Protein AF-A0A9X8H730-F1 (afdb_monomer)

pLDDT: mean 82.84, std 13.11, range [24.88, 96.69]

InterPro domains:
  IPR025660 Cysteine peptidase, histidine active site [PS00639] (145-155)
  IPR038765 Papain-like cysteine peptidase superfamily [SSF54001] (17-176)

Nearest PDB structures (foldseek):
  2i1y-assembly1_A  TM=8.971E-01  e=6.335E-02  Homo sapiens
  2qep-assembly1_A  TM=7.702E-01  e=1.284E-01  Homo sapiens
  2qep-assembly2_B  TM=7.640E-01  e=2.312E-01  Homo sapiens
  4nnd-assembly1_A  TM=6.841E-01  e=2.926E-01  Homo sapiens
  4nnd-assembly2_B  TM=6.856E-01  e=3.103E-01  Homo sapiens

Structure (mmCIF, N/CA/C/O backbone):
data_AF-A0A9X8H730-F1
#
_entry.id   AF-A0A9X8H730-F1
#
loop_
_atom_site.group_PDB
_atom_site.id
_atom_site.type_symbol
_atom_site.label_atom_id
_atom_site.label_alt_id
_atom_site.label_comp_id
_atom_site.label_asym_id
_atom_site.label_entity_id
_atom_site.label_seq_id
_atom_site.pdbx_PDB_ins_code
_atom_site.Cartn_x
_atom_site.Cartn_y
_atom_site.Cartn_z
_atom_site.occupancy
_atom_site.B_iso_or_equiv
_atom_site.auth_seq_id
_atom_site.auth_comp_id
_atom_site.auth_asym_id
_atom_site.auth_atom_id
_atom_site.pdbx_PDB_model_num
ATOM 1 N N . GLU A 1 1 ? -23.659 1.451 3.289 1.00 59.69 1 GLU A N 1
ATOM 2 C CA . GLU A 1 1 ? -23.797 0.474 4.379 1.00 59.69 1 GLU A CA 1
ATOM 3 C C . GLU A 1 1 ? -22.510 -0.318 4.550 1.00 59.69 1 GLU A C 1
ATOM 5 O O . GLU A 1 1 ? -21.776 -0.477 3.574 1.00 59.69 1 GLU A O 1
ATOM 10 N N . GLY A 1 2 ? -22.229 -0.780 5.770 1.00 67.12 2 GLY A N 1
ATOM 11 C CA . GLY A 1 2 ? -21.144 -1.718 6.089 1.00 67.12 2 GLY A CA 1
ATOM 12 C C . GLY A 1 2 ? -20.156 -1.262 7.172 1.00 67.12 2 GLY A C 1
ATOM 13 O O . GLY A 1 2 ? -19.142 -1.920 7.377 1.00 67.12 2 GLY A O 1
ATOM 14 N N . GLY A 1 3 ? -20.403 -0.133 7.838 1.00 76.69 3 GLY A N 1
ATOM 15 C CA . GLY A 1 3 ? -19.509 0.449 8.851 1.00 76.69 3 GLY A CA 1
ATOM 16 C C . GLY A 1 3 ? -20.222 0.885 10.131 1.00 76.69 3 GLY A C 1
ATOM 17 O O . GLY A 1 3 ? -19.666 1.662 10.898 1.00 76.69 3 GLY A O 1
ATOM 18 N N . GLU A 1 4 ? -21.461 0.445 10.337 1.00 85.44 4 GLU A N 1
ATOM 19 C CA . GLU A 1 4 ? -22.356 0.852 11.420 1.00 85.44 4 GLU A CA 1
ATOM 20 C C . GLU A 1 4 ? -21.957 0.197 12.757 1.00 85.44 4 GLU A C 1
ATOM 22 O O . GLU A 1 4 ? -22.614 -0.694 13.286 1.00 85.44 4 GLU A O 1
ATOM 27 N N . ASP A 1 5 ? -20.846 0.642 13.338 1.00 82.38 5 ASP A N 1
ATOM 28 C CA . ASP A 1 5 ? -20.330 0.122 14.609 1.00 82.38 5 ASP A CA 1
ATOM 29 C C . ASP A 1 5 ? -21.249 0.380 15.820 1.00 82.38 5 ASP A C 1
ATOM 31 O O . ASP A 1 5 ? -21.215 -0.353 16.816 1.00 82.38 5 ASP A O 1
ATOM 35 N N . TYR A 1 6 ? -22.126 1.377 15.719 1.00 82.94 6 TYR A N 1
ATOM 36 C CA . TYR A 1 6 ? -23.153 1.671 16.713 1.00 82.94 6 TYR A CA 1
ATOM 37 C C . TYR A 1 6 ? -24.207 0.557 16.854 1.00 82.94 6 TYR A C 1
ATOM 39 O O . TYR A 1 6 ? -24.888 0.507 17.884 1.00 82.94 6 TYR A O 1
ATOM 47 N N . ASP A 1 7 ? -24.317 -0.371 15.896 1.00 83.31 7 ASP A N 1
ATOM 48 C CA . ASP A 1 7 ? -25.237 -1.514 15.972 1.00 83.31 7 ASP A CA 1
ATOM 49 C C . ASP A 1 7 ? -24.962 -2.400 17.192 1.00 83.31 7 ASP A C 1
ATOM 51 O O . ASP A 1 7 ? -25.889 -2.939 17.805 1.00 83.31 7 ASP A O 1
ATOM 55 N N . LEU A 1 8 ? -23.703 -2.462 17.645 1.00 81.19 8 LEU A N 1
ATOM 56 C CA . LEU A 1 8 ? -23.315 -3.179 18.863 1.00 81.19 8 LEU A CA 1
ATOM 57 C C . LEU A 1 8 ? -24.086 -2.697 20.101 1.00 81.19 8 LEU A C 1
ATOM 59 O O . LEU A 1 8 ? -24.381 -3.494 20.995 1.00 81.19 8 LEU A O 1
ATOM 63 N N . TYR A 1 9 ? -24.454 -1.413 20.164 1.00 85.31 9 TYR A N 1
ATOM 64 C CA . TYR A 1 9 ? -25.257 -0.889 21.267 1.00 85.31 9 TYR A CA 1
ATOM 65 C C . TYR A 1 9 ? -26.696 -1.410 21.235 1.00 85.31 9 TYR A C 1
ATOM 67 O O . TYR A 1 9 ? -27.272 -1.680 22.293 1.00 85.31 9 TYR A O 1
ATOM 75 N N . TYR A 1 10 ? -27.282 -1.570 20.050 1.00 87.19 10 TYR A N 1
ATOM 76 C CA . TYR A 1 10 ? -28.631 -2.115 19.895 1.00 87.19 10 TYR A CA 1
ATOM 77 C C . TYR A 1 10 ? -28.672 -3.627 20.140 1.00 87.19 10 TYR A C 1
ATOM 79 O O . TYR A 1 10 ? -29.682 -4.142 20.612 1.00 87.19 10 TYR A O 1
ATOM 87 N N . LEU A 1 11 ? -27.552 -4.321 19.923 1.00 86.06 11 LEU A N 1
ATOM 88 C CA . LEU A 1 11 ? -27.396 -5.752 20.196 1.00 86.06 11 LEU A CA 1
ATOM 89 C C . LEU A 1 11 ? -26.973 -6.072 21.642 1.00 86.06 11 LEU A C 1
ATOM 91 O O . LEU A 1 11 ? -26.853 -7.246 21.999 1.00 86.06 11 LEU A O 1
ATOM 95 N N . ARG A 1 12 ? -26.762 -5.061 22.497 1.00 86.31 12 ARG A N 1
ATOM 96 C CA . ARG A 1 12 ? -26.161 -5.216 23.838 1.00 86.31 12 ARG A CA 1
ATOM 97 C C . ARG A 1 12 ? -26.828 -6.270 24.726 1.00 86.31 12 ARG A C 1
ATOM 99 O O . ARG A 1 12 ? -26.129 -6.993 25.434 1.00 86.31 12 ARG A O 1
ATOM 106 N N . ASP A 1 13 ? -28.158 -6.368 24.680 1.00 84.38 13 ASP A N 1
ATOM 107 C CA . ASP A 1 13 ? -28.915 -7.262 25.560 1.00 84.38 13 ASP A CA 1
ATOM 108 C C . ASP A 1 13 ? -28.692 -8.731 25.167 1.00 84.38 13 ASP A C 1
ATOM 110 O O . ASP A 1 13 ? -28.582 -9.595 26.036 1.00 84.38 13 ASP A O 1
ATOM 114 N N . GLY A 1 14 ? -28.539 -9.004 23.865 1.00 83.31 14 GLY A N 1
ATOM 115 C CA . GLY A 1 14 ? -28.188 -10.328 23.349 1.00 83.31 14 GLY A CA 1
ATOM 116 C C . GLY A 1 14 ? -26.696 -10.646 23.476 1.00 83.31 14 GLY A C 1
ATOM 117 O O . GLY A 1 14 ? -26.328 -11.776 23.793 1.00 83.31 14 GLY A O 1
ATOM 118 N N . LEU A 1 15 ? -25.820 -9.655 23.282 1.00 82.88 15 LEU A N 1
ATOM 119 C CA . LEU A 1 15 ? -24.366 -9.850 23.309 1.00 82.88 15 LEU A CA 1
ATOM 120 C C . LEU A 1 15 ? -23.820 -10.192 24.700 1.00 82.88 15 LEU A C 1
ATOM 122 O O . LEU A 1 15 ? -22.837 -10.927 24.794 1.00 82.88 15 LEU A O 1
ATOM 126 N N . LYS A 1 16 ? -24.470 -9.716 25.769 1.00 82.69 16 LYS A N 1
ATOM 127 C CA . LYS A 1 16 ? -24.037 -9.888 27.168 1.00 82.69 16 LYS A CA 1
ATOM 128 C C . LYS A 1 16 ? -23.638 -11.322 27.540 1.00 82.69 16 LYS A C 1
ATOM 130 O O . LYS A 1 16 ? -22.705 -11.493 28.321 1.00 82.69 16 LYS A O 1
ATOM 135 N N . ASN A 1 17 ? -24.335 -12.320 26.994 1.00 82.62 17 ASN A N 1
ATOM 136 C CA . ASN A 1 17 ? -24.097 -13.739 27.281 1.00 82.62 17 ASN A CA 1
ATOM 137 C C . ASN A 1 17 ? -23.558 -14.524 26.072 1.00 82.62 17 ASN A C 1
ATOM 139 O O . ASN A 1 17 ? -23.367 -15.732 26.177 1.00 82.62 17 ASN A O 1
ATOM 143 N N . SER A 1 18 ? -23.320 -13.860 24.937 1.00 85.12 18 SER A N 1
ATOM 144 C CA . SER A 1 18 ? -23.107 -14.522 23.638 1.00 85.12 18 SER A CA 1
ATOM 145 C C . SER A 1 18 ? -21.701 -14.337 23.064 1.00 85.12 18 SER A C 1
ATOM 147 O O . SER A 1 18 ? -21.395 -14.879 22.007 1.00 85.12 18 SER A O 1
ATOM 149 N N . VAL A 1 19 ? -20.828 -13.576 23.734 1.00 86.94 19 VAL A N 1
ATOM 150 C CA . VAL A 1 19 ? -19.424 -13.430 23.318 1.00 86.94 19 VAL A CA 1
ATOM 151 C C . VAL A 1 19 ? -18.602 -14.571 23.895 1.00 86.94 19 VAL A C 1
ATOM 153 O O . VAL A 1 19 ? -18.577 -14.760 25.108 1.00 86.94 19 VAL A O 1
ATOM 156 N N . LEU A 1 20 ? -17.903 -15.304 23.031 1.00 86.62 20 LEU A N 1
ATOM 157 C CA . LEU A 1 20 ? -17.056 -16.433 23.405 1.00 86.62 20 LEU A CA 1
ATOM 158 C C . LEU A 1 20 ? -15.598 -16.190 22.994 1.00 86.62 20 LEU A C 1
ATOM 160 O O . LEU A 1 20 ? -15.349 -15.525 21.987 1.00 86.62 20 LEU A O 1
ATOM 164 N N . PRO A 1 21 ? -14.616 -16.740 23.732 1.00 85.25 21 PRO A N 1
ATOM 165 C CA . PRO A 1 21 ? -13.220 -16.710 23.311 1.00 85.25 21 PRO A CA 1
ATOM 166 C C . PRO A 1 21 ? -13.005 -17.450 21.984 1.00 85.25 21 PRO A C 1
ATOM 168 O O . PRO A 1 21 ? -13.606 -18.499 21.749 1.00 85.25 21 PRO A O 1
ATOM 171 N N . THR A 1 22 ? -12.044 -16.997 21.176 1.00 85.50 22 THR A N 1
ATOM 172 C CA . THR A 1 22 ? -11.671 -17.654 1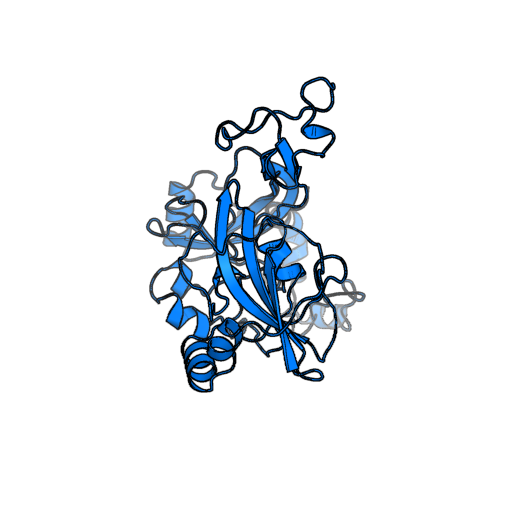9.907 1.00 85.50 22 THR A CA 1
ATOM 173 C C . THR A 1 22 ? -11.235 -19.114 20.088 1.00 85.50 22 THR A C 1
ATOM 175 O O . THR A 1 22 ? -11.374 -19.920 19.177 1.00 85.50 22 THR A O 1
ATOM 178 N N . ALA A 1 23 ? -10.730 -19.482 21.271 1.00 84.88 23 ALA A N 1
ATOM 179 C CA . ALA A 1 23 ? -10.377 -20.866 21.602 1.00 84.88 23 ALA A CA 1
ATOM 180 C C . ALA A 1 23 ? -11.594 -21.812 21.651 1.00 84.88 23 ALA A C 1
ATOM 182 O O . ALA A 1 23 ? -11.444 -23.012 21.445 1.00 84.88 23 ALA A O 1
ATOM 183 N N . VAL A 1 24 ? -12.781 -21.269 21.935 1.00 86.56 24 VAL A N 1
ATOM 184 C CA . VAL A 1 24 ? -14.062 -21.987 21.942 1.00 86.56 24 VAL A CA 1
ATOM 185 C C . VAL A 1 24 ? -14.718 -21.904 20.569 1.00 86.56 24 VAL A C 1
ATOM 187 O O . VAL A 1 24 ? -15.199 -22.906 20.053 1.00 86.56 24 VAL A O 1
ATOM 190 N N . CYS A 1 25 ? -14.716 -20.707 19.980 1.00 85.69 25 CYS A N 1
ATOM 191 C CA . CYS A 1 25 ? -15.348 -20.424 18.701 1.00 85.69 25 CYS A CA 1
ATOM 192 C C . CYS A 1 25 ? -14.328 -19.808 17.733 1.00 85.69 25 CYS A C 1
ATOM 194 O O . CYS A 1 25 ? -14.177 -18.582 17.691 1.00 85.69 25 CYS A O 1
ATOM 196 N N . PRO A 1 26 ? -13.559 -20.632 17.000 1.00 82.75 26 PRO A N 1
ATOM 197 C CA . PRO A 1 26 ? -12.532 -20.123 16.106 1.00 82.75 26 PRO A CA 1
ATOM 198 C C . PRO A 1 26 ? -13.128 -19.292 14.973 1.00 82.75 26 PRO A C 1
ATOM 200 O O . PRO A 1 26 ? -14.131 -19.661 14.371 1.00 82.75 26 PRO A O 1
ATOM 203 N N . TYR A 1 27 ? -12.468 -18.185 14.641 1.00 82.00 27 TYR A N 1
ATOM 204 C CA . TYR A 1 27 ? -12.848 -17.383 13.486 1.00 82.00 27 TYR A CA 1
ATOM 205 C C . TYR A 1 27 ? -12.397 -18.078 12.195 1.00 82.00 27 TYR A C 1
ATOM 207 O O . TYR A 1 27 ? -11.200 -18.130 11.886 1.00 82.00 27 TYR A O 1
ATOM 215 N N . PHE A 1 28 ? -13.352 -18.611 11.435 1.00 78.81 28 PHE A N 1
ATOM 216 C CA . PHE A 1 28 ? -13.095 -19.198 10.124 1.00 78.81 28 PHE A CA 1
ATOM 217 C C . PHE A 1 28 ? -13.149 -18.116 9.049 1.00 78.81 28 PHE A C 1
ATOM 219 O O . PHE A 1 28 ? -14.117 -17.375 8.944 1.00 78.81 28 PHE A O 1
ATOM 226 N N . LYS A 1 29 ? -12.089 -18.019 8.239 1.00 69.81 29 LYS A N 1
ATOM 227 C CA . LYS A 1 29 ? -11.995 -16.988 7.195 1.00 69.81 29 LYS A CA 1
ATOM 228 C C . LYS A 1 29 ? -12.897 -17.256 5.986 1.00 69.81 29 LYS A C 1
ATOM 230 O O . LYS A 1 29 ? -13.227 -16.294 5.305 1.00 69.81 29 LYS A O 1
ATOM 235 N N . GLN A 1 30 ? -13.201 -18.526 5.688 1.00 73.38 30 GLN A N 1
ATOM 236 C CA . GLN A 1 30 ? -14.077 -18.943 4.586 1.00 73.38 30 GLN A CA 1
ATOM 237 C C . GLN A 1 30 ? -14.783 -20.279 4.878 1.00 73.38 30 GLN A C 1
ATOM 239 O O . GLN A 1 30 ? -14.128 -21.241 5.290 1.00 73.38 30 GLN A O 1
ATOM 244 N N . GLY A 1 31 ? -16.083 -20.350 4.578 1.00 71.06 31 GLY A N 1
ATOM 245 C CA . GLY A 1 31 ? -16.870 -21.579 4.399 1.00 71.06 31 GLY A CA 1
ATOM 246 C C . GLY A 1 31 ? -17.375 -22.276 5.668 1.00 71.06 31 GLY A C 1
ATOM 247 O O . GLY A 1 31 ? -17.858 -23.397 5.558 1.00 71.06 31 GLY A O 1
ATOM 248 N N . ASN A 1 32 ? -17.226 -21.655 6.840 1.00 78.19 32 ASN A N 1
ATOM 249 C CA . ASN A 1 32 ? -17.673 -22.152 8.153 1.00 78.19 32 ASN A CA 1
ATOM 250 C C . ASN A 1 32 ? -17.920 -20.986 9.136 1.00 78.19 32 ASN A C 1
ATOM 252 O O . ASN A 1 32 ? -17.718 -21.118 10.341 1.00 78.19 32 ASN A O 1
ATOM 256 N N . GLU A 1 33 ? -18.270 -19.808 8.629 1.00 79.38 33 GLU A N 1
ATOM 257 C CA . GLU A 1 33 ? -18.390 -18.566 9.399 1.00 79.38 33 GLU A CA 1
ATOM 258 C C . GLU A 1 33 ? -19.526 -18.613 10.435 1.00 79.38 33 GLU A C 1
ATOM 260 O O . GLU A 1 33 ? -19.477 -17.903 11.437 1.00 79.38 33 GLU A O 1
ATOM 265 N N . ASP A 1 34 ? -20.528 -19.461 10.208 1.00 82.31 34 ASP A N 1
ATOM 266 C CA . ASP A 1 34 ? -21.677 -19.717 11.079 1.00 82.31 34 ASP A CA 1
ATOM 267 C C . ASP A 1 34 ? -21.513 -20.977 11.949 1.00 82.31 34 ASP A C 1
ATOM 269 O O . ASP A 1 34 ? -22.386 -21.302 12.758 1.00 82.31 34 ASP A O 1
ATOM 273 N N . VAL A 1 35 ? -20.391 -21.692 11.817 1.00 84.19 35 VAL A N 1
ATOM 274 C CA . VAL A 1 35 ? -20.168 -22.978 12.482 1.00 84.19 35 VAL A CA 1
ATOM 275 C C . VAL A 1 35 ? -19.300 -22.802 13.722 1.00 84.19 35 VAL A C 1
ATOM 277 O O . VAL A 1 35 ? -18.108 -22.512 13.651 1.00 84.19 35 VAL A O 1
ATOM 280 N N . CYS A 1 36 ? -19.893 -23.080 14.881 1.00 86.50 36 CYS A N 1
ATOM 281 C CA . CYS A 1 36 ? -19.217 -23.056 16.172 1.00 86.50 36 CYS A CA 1
ATOM 282 C C . CYS A 1 36 ? -19.491 -24.362 16.937 1.00 86.50 36 CYS A C 1
ATOM 284 O O . CYS A 1 36 ? -20.466 -24.457 17.690 1.00 86.50 36 CYS A O 1
ATOM 286 N N . PRO A 1 37 ? -18.695 -25.425 16.715 1.00 85.88 37 PRO A N 1
ATOM 287 C CA . PRO A 1 37 ? -18.951 -26.719 17.334 1.00 85.88 37 PRO A CA 1
ATOM 288 C C . PRO A 1 37 ? -18.870 -26.627 18.863 1.00 85.88 37 PRO A C 1
ATOM 290 O O . PRO A 1 37 ? -17.859 -26.201 19.411 1.00 85.88 37 PRO A O 1
ATOM 293 N N . GLY A 1 38 ? -19.931 -27.051 19.554 1.00 85.50 38 GLY A N 1
ATOM 294 C CA . GLY A 1 38 ? -20.009 -26.971 21.017 1.00 85.50 38 GLY A CA 1
ATOM 295 C C . GLY A 1 38 ? -20.460 -25.612 21.565 1.00 85.50 38 GLY A C 1
ATOM 296 O O . GLY A 1 38 ? -20.352 -25.408 22.772 1.00 85.50 38 GLY A O 1
ATOM 297 N N . LEU A 1 39 ? -20.989 -24.719 20.715 1.00 87.69 39 LEU A N 1
ATOM 298 C CA .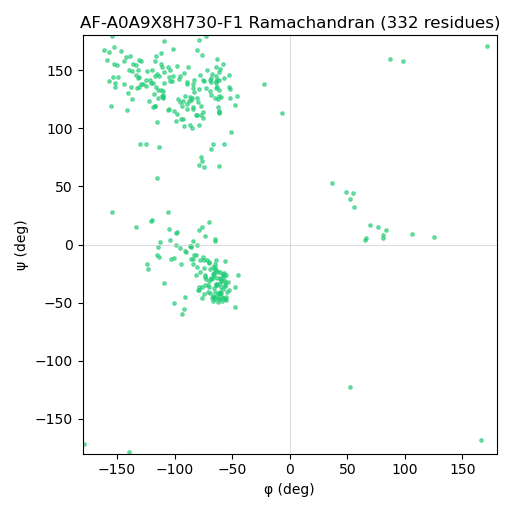 LEU A 1 39 ? -21.533 -23.412 21.104 1.00 87.69 39 LEU A CA 1
ATOM 299 C C . LEU A 1 39 ? -22.481 -23.500 22.307 1.00 87.69 39 LEU A C 1
ATOM 301 O O . LEU A 1 39 ? -22.240 -22.830 23.305 1.00 87.69 39 LEU A O 1
ATOM 305 N N . ASP A 1 40 ? -23.504 -24.356 22.244 1.00 88.75 40 ASP A N 1
ATOM 306 C CA . ASP A 1 40 ? -24.509 -24.471 23.311 1.00 88.75 40 ASP A CA 1
ATOM 307 C C . ASP A 1 40 ? -23.874 -24.838 24.659 1.00 88.75 40 ASP A C 1
ATOM 309 O O . ASP A 1 40 ? -24.087 -24.158 25.661 1.00 88.75 40 ASP A O 1
ATOM 313 N N . ALA A 1 41 ? -23.007 -25.857 24.668 1.00 89.44 41 ALA A N 1
ATOM 314 C CA . ALA A 1 41 ? -22.295 -26.284 25.871 1.00 89.44 41 ALA A CA 1
ATOM 315 C C . ALA A 1 41 ? -21.345 -25.197 26.403 1.00 89.44 41 ALA A C 1
ATOM 317 O O . ALA A 1 41 ? -21.158 -25.059 27.611 1.00 89.44 41 ALA A O 1
ATOM 318 N N . ALA A 1 42 ? -20.739 -24.408 25.515 1.00 88.81 42 ALA A N 1
ATOM 319 C CA . ALA A 1 42 ? -19.878 -23.307 25.916 1.00 88.81 42 ALA A CA 1
ATOM 320 C C . ALA A 1 42 ? -20.661 -22.116 26.481 1.00 88.81 42 ALA A C 1
ATOM 322 O O . ALA A 1 42 ? -20.184 -21.471 27.412 1.00 88.81 42 ALA A O 1
ATOM 323 N N . LEU A 1 43 ? -21.858 -21.836 25.958 1.00 89.19 43 LEU A N 1
ATOM 324 C CA . LEU A 1 43 ? -22.737 -20.783 26.468 1.00 89.19 43 LEU A CA 1
ATOM 325 C C . LEU A 1 43 ? -23.207 -21.078 27.900 1.00 89.19 43 LEU A C 1
ATOM 327 O O . LEU A 1 43 ? -23.283 -20.152 28.706 1.00 89.19 43 LEU A O 1
ATOM 331 N N . GLU A 1 44 ? -23.432 -22.349 28.255 1.00 88.00 44 GLU A N 1
ATOM 332 C CA . GLU A 1 44 ? -23.785 -22.761 29.628 1.00 88.00 44 GLU A CA 1
ATOM 333 C C . GLU A 1 44 ? -22.706 -22.406 30.666 1.00 88.00 44 GLU A C 1
ATOM 335 O O . GLU A 1 44 ? -23.010 -22.155 31.836 1.00 88.00 44 GLU A O 1
ATOM 340 N N . HIS A 1 45 ? -21.441 -22.359 30.244 1.00 85.88 45 HIS A N 1
ATOM 341 C CA . HIS A 1 45 ? -20.288 -22.099 31.105 1.00 85.88 45 HIS A CA 1
ATOM 342 C C . HIS A 1 45 ? -19.489 -20.862 30.688 1.00 85.88 45 HIS A C 1
ATOM 344 O O . HIS A 1 45 ? -18.325 -20.732 31.072 1.00 85.88 45 HIS A O 1
ATOM 350 N N . ASN A 1 46 ? -20.093 -19.953 29.916 1.00 84.25 46 ASN A N 1
ATOM 351 C CA . ASN A 1 46 ? -19.388 -18.815 29.342 1.00 84.25 46 ASN A CA 1
ATOM 352 C C . ASN A 1 46 ? -18.821 -17.900 30.447 1.00 84.25 46 ASN A C 1
ATOM 354 O O . ASN A 1 46 ? -19.596 -17.259 31.167 1.00 84.25 46 ASN A O 1
ATOM 358 N N . PRO A 1 47 ? -17.483 -17.795 30.588 1.00 74.94 47 PRO A N 1
ATOM 359 C CA . PRO A 1 47 ? -16.879 -16.957 31.617 1.00 74.94 47 PRO A CA 1
ATOM 360 C C . PRO A 1 47 ? -16.900 -15.467 31.245 1.00 74.94 47 PRO A C 1
ATOM 362 O O . PRO A 1 47 ? -16.626 -14.623 32.098 1.00 74.94 47 PRO A O 1
ATOM 365 N N . VAL A 1 48 ? -17.184 -15.127 29.983 1.00 83.12 48 VAL A N 1
ATOM 366 C CA . VAL A 1 48 ? -17.170 -13.751 29.485 1.00 83.12 48 VAL A CA 1
ATOM 367 C C . VAL A 1 48 ? -18.566 -13.160 29.609 1.00 83.12 48 VAL A C 1
ATOM 369 O O . VAL A 1 48 ? -19.474 -13.491 28.854 1.00 83.12 48 VAL A O 1
ATOM 372 N N . GLN A 1 49 ? -18.723 -12.244 30.560 1.00 80.00 49 GLN A N 1
ATOM 373 C CA . GLN A 1 49 ? -19.948 -11.477 30.749 1.00 80.00 49 GLN A CA 1
ATOM 374 C C . GLN A 1 49 ? -19.602 -10.000 30.866 1.00 80.00 49 GLN A C 1
ATOM 376 O O . GLN A 1 49 ? -18.674 -9.616 31.580 1.00 80.00 49 GLN A O 1
ATOM 381 N N . PHE A 1 50 ? -20.360 -9.156 30.177 1.00 84.56 50 PHE A N 1
ATOM 382 C CA . PHE A 1 50 ? -20.193 -7.710 30.242 1.00 84.56 50 PHE A CA 1
ATOM 383 C C . PHE A 1 50 ? -21.541 -7.005 30.154 1.00 84.56 50 PHE A C 1
ATOM 385 O O . PHE A 1 50 ? -22.527 -7.541 29.660 1.00 84.56 50 PHE A O 1
ATOM 392 N N . GLU A 1 51 ? -21.586 -5.775 30.648 1.00 84.38 51 GLU A N 1
ATOM 393 C CA . GLU A 1 51 ? -22.769 -4.927 30.590 1.00 84.38 51 GLU A CA 1
ATOM 394 C C . GLU A 1 51 ? -22.409 -3.630 29.868 1.00 84.38 51 GLU A C 1
ATOM 396 O O . GLU A 1 51 ? -21.496 -2.908 30.279 1.00 84.38 51 GLU A O 1
ATOM 401 N N . VAL A 1 52 ? -23.137 -3.321 28.794 1.00 85.19 52 VAL A N 1
ATOM 402 C CA . VAL A 1 52 ? -23.004 -2.041 28.092 1.00 85.19 52 VAL A CA 1
ATOM 403 C C . VAL A 1 52 ? -23.923 -1.027 28.765 1.00 85.19 52 VAL A C 1
ATOM 405 O O . VAL A 1 52 ? -25.134 -1.043 28.562 1.00 85.19 52 VAL A O 1
ATOM 408 N N . LYS A 1 53 ? -23.347 -0.140 29.579 1.00 85.12 53 LYS A N 1
ATOM 409 C CA . LYS A 1 53 ? -24.112 0.868 30.336 1.00 85.12 53 LYS A CA 1
ATOM 410 C C . LYS A 1 53 ? -24.532 2.065 29.488 1.00 85.12 53 LYS A C 1
ATOM 412 O O . LYS A 1 53 ? -25.631 2.585 29.648 1.00 85.12 53 LYS A O 1
ATOM 417 N N . SER A 1 54 ? -23.651 2.514 28.603 1.00 87.69 54 SER A N 1
ATOM 418 C CA . SER A 1 54 ? -23.881 3.667 27.737 1.00 87.69 54 SER A CA 1
ATOM 419 C C . SER A 1 54 ? -22.970 3.611 26.516 1.00 87.69 54 SER A C 1
ATOM 421 O O . SER A 1 54 ? -21.915 2.977 26.555 1.00 87.69 54 SER A O 1
ATOM 423 N N . ILE A 1 55 ? -23.365 4.327 25.467 1.00 88.12 55 ILE A N 1
ATOM 424 C CA . ILE A 1 55 ? -22.534 4.643 24.308 1.00 88.12 55 ILE A CA 1
ATOM 425 C C . ILE A 1 55 ? -22.436 6.165 24.188 1.00 88.12 55 ILE A C 1
ATOM 427 O O . ILE A 1 55 ? -23.421 6.871 24.412 1.00 88.12 55 ILE A O 1
ATOM 431 N N . SER A 1 56 ? -21.243 6.655 23.868 1.00 90.19 56 SER A N 1
ATOM 432 C CA . SER A 1 56 ? -20.984 8.064 23.578 1.00 90.19 56 SER A CA 1
ATOM 433 C C . SER A 1 56 ? -20.339 8.151 22.205 1.00 90.19 56 SER A C 1
ATOM 435 O O . SER A 1 56 ? -19.434 7.372 21.910 1.00 90.19 56 SER A O 1
ATOM 437 N N . THR A 1 57 ? -20.786 9.104 21.393 1.00 91.44 57 THR A N 1
ATOM 438 C CA . THR A 1 57 ? -20.282 9.313 20.033 1.00 91.44 57 THR A CA 1
ATOM 439 C C . THR A 1 57 ? -19.618 10.678 19.952 1.00 91.44 57 THR A C 1
ATOM 441 O O . THR A 1 57 ? -20.151 11.666 20.459 1.00 91.44 57 THR A O 1
ATOM 444 N N . PHE A 1 58 ? -18.453 10.723 19.315 1.00 92.75 58 PHE A N 1
ATOM 445 C CA . PHE A 1 58 ? -17.639 11.921 19.140 1.00 92.75 58 PHE A CA 1
ATOM 446 C C . PHE A 1 58 ? -17.381 12.112 17.645 1.00 92.75 58 PHE A C 1
ATOM 448 O O . PHE A 1 58 ? -17.191 11.124 16.941 1.00 92.75 58 PHE A O 1
ATOM 455 N N . TYR A 1 59 ? -17.392 13.358 17.171 1.00 91.06 59 TYR A N 1
ATOM 456 C CA . TYR A 1 59 ? -17.315 13.662 15.736 1.00 91.06 59 TYR A CA 1
ATOM 457 C C . TYR A 1 59 ? -16.150 14.581 15.364 1.00 91.06 59 TYR A C 1
ATOM 459 O O . TYR A 1 59 ? -15.764 14.614 14.203 1.00 91.06 59 TYR A O 1
ATOM 467 N N . ASP A 1 60 ? -15.603 15.337 16.317 1.00 94.44 60 ASP A N 1
ATOM 468 C CA . ASP A 1 60 ? -14.489 16.250 16.080 1.00 94.44 60 ASP A CA 1
ATOM 469 C C . ASP A 1 60 ? -13.159 15.667 16.568 1.00 94.44 60 ASP A C 1
ATOM 471 O O . ASP A 1 60 ? -13.074 15.062 17.644 1.00 94.44 60 ASP A O 1
ATOM 475 N N . ASP A 1 61 ? -12.101 15.905 15.793 1.00 93.38 61 ASP A N 1
ATOM 476 C CA . ASP A 1 61 ? -10.772 15.370 16.082 1.00 93.38 61 ASP A CA 1
ATOM 477 C C . ASP A 1 61 ? -10.248 15.730 17.482 1.00 93.38 61 ASP A C 1
ATOM 479 O O . ASP A 1 61 ? -9.740 14.832 18.162 1.00 93.38 61 ASP A O 1
ATOM 483 N N . PRO A 1 62 ? -10.355 16.989 17.971 1.00 95.81 62 PRO A N 1
ATOM 484 C CA . PRO A 1 62 ? -9.861 17.345 19.299 1.00 95.81 62 PRO A CA 1
ATOM 485 C C . PRO A 1 62 ? -10.522 16.527 20.408 1.00 95.81 62 PRO A C 1
ATOM 487 O O . PRO A 1 62 ? -9.830 16.005 21.286 1.00 95.81 62 PRO A O 1
ATOM 490 N N . THR A 1 63 ? -11.846 16.366 20.362 1.00 96.69 63 THR A N 1
ATOM 491 C CA . THR A 1 63 ? -12.569 15.583 21.364 1.00 96.69 63 THR A CA 1
ATOM 492 C C . THR A 1 63 ? -12.198 14.111 21.273 1.00 96.69 63 THR A C 1
ATOM 494 O O . THR A 1 63 ? -11.911 13.509 22.305 1.00 96.69 63 THR A O 1
ATOM 497 N N . ILE A 1 64 ? -12.123 13.533 20.070 1.00 96.50 64 ILE A N 1
ATOM 498 C CA . ILE A 1 64 ? -11.711 12.133 19.880 1.00 96.50 64 ILE A CA 1
ATOM 499 C C . ILE A 1 64 ? -10.328 11.888 20.504 1.00 96.50 64 ILE A C 1
ATOM 501 O O . ILE A 1 64 ? -10.165 10.941 21.276 1.00 96.50 64 ILE A O 1
ATOM 505 N N . LYS A 1 65 ? -9.348 12.768 20.256 1.00 96.12 65 LYS A N 1
ATOM 506 C CA . LYS A 1 65 ? -7.993 12.669 20.836 1.00 96.12 65 LYS A CA 1
ATOM 507 C C . LYS A 1 65 ? -8.007 12.749 22.362 1.00 96.12 65 LYS A C 1
ATOM 509 O O . LYS A 1 65 ? -7.402 11.912 23.034 1.00 96.12 65 LYS A O 1
ATOM 514 N N . VAL A 1 66 ? -8.741 13.713 22.925 1.00 96.19 66 VAL A N 1
ATOM 515 C CA . VAL A 1 66 ? -8.899 13.850 24.382 1.00 96.19 66 VAL A CA 1
ATOM 516 C C . VAL A 1 66 ? -9.546 12.601 24.980 1.00 96.19 66 VAL A C 1
ATOM 518 O O . VAL A 1 66 ? -9.115 12.130 26.032 1.00 96.19 66 VAL A O 1
ATOM 521 N N . GLN A 1 67 ? -10.558 12.031 24.328 1.00 95.75 67 GLN A N 1
ATOM 522 C CA . GLN A 1 67 ? -11.235 10.825 24.802 1.00 95.75 67 GLN A CA 1
ATOM 523 C C . GLN A 1 67 ? -10.340 9.585 24.710 1.00 95.75 67 GLN A C 1
ATOM 525 O O . GLN A 1 67 ? -10.270 8.836 25.682 1.00 95.75 67 GLN A O 1
ATOM 530 N N . LEU A 1 68 ? -9.580 9.408 23.624 1.00 94.62 68 LEU A N 1
ATOM 531 C CA . LEU A 1 68 ? -8.569 8.346 23.516 1.00 94.62 68 LEU A CA 1
ATOM 532 C C . LEU A 1 68 ? -7.570 8.412 24.680 1.00 94.62 68 LEU A C 1
ATOM 534 O O . LEU A 1 68 ? -7.322 7.411 25.357 1.00 94.62 68 LEU A O 1
ATOM 538 N N . PHE A 1 69 ? -7.044 9.609 24.959 1.00 93.81 69 PHE A N 1
ATOM 539 C CA . PHE A 1 69 ? -6.073 9.822 26.029 1.00 93.81 69 PHE A CA 1
ATOM 540 C C . PHE A 1 69 ? -6.668 9.604 27.428 1.00 93.81 69 PHE A C 1
ATOM 542 O O . PHE A 1 69 ? -6.090 8.903 28.260 1.00 93.81 69 PHE A O 1
ATOM 549 N N . THR A 1 70 ? -7.829 10.202 27.705 1.00 95.50 70 THR A N 1
ATOM 550 C CA . THR A 1 70 ? -8.448 10.166 29.039 1.00 95.50 70 THR A CA 1
ATOM 551 C C . THR A 1 70 ? -9.002 8.789 29.381 1.00 95.50 70 THR A C 1
ATOM 553 O O . THR A 1 70 ? -8.829 8.327 30.510 1.00 95.50 70 THR A O 1
ATOM 556 N N . GLN A 1 71 ? -9.632 8.110 28.419 1.00 92.31 71 GLN A N 1
ATOM 557 C CA . GLN A 1 71 ? -10.229 6.798 28.646 1.00 92.31 71 GLN A CA 1
ATOM 558 C C . GLN A 1 71 ? -9.194 5.673 28.655 1.00 92.31 71 GLN A C 1
ATOM 560 O O . GLN A 1 71 ? -9.461 4.630 29.254 1.00 92.31 71 GLN A O 1
ATOM 565 N N . LYS A 1 72 ? -8.028 5.870 28.016 1.00 92.4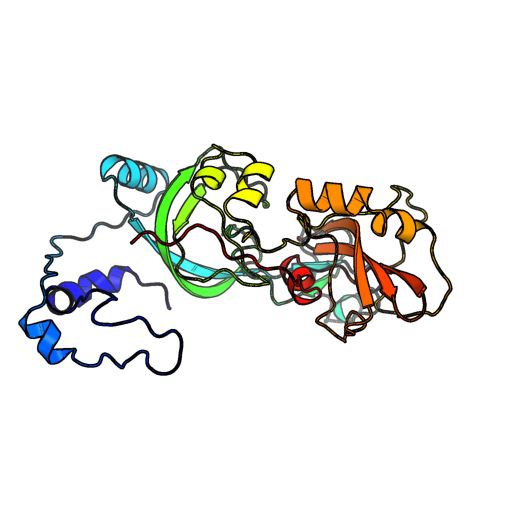4 72 LYS A N 1
ATOM 566 C CA . LYS A 1 72 ? -6.986 4.842 27.829 1.00 92.44 72 LYS A CA 1
ATOM 567 C C . LYS A 1 72 ? -7.547 3.561 27.207 1.00 92.44 72 LYS A C 1
ATOM 569 O O . LYS A 1 72 ? -7.213 2.448 27.614 1.00 92.44 72 LYS A O 1
ATOM 574 N N . LYS A 1 73 ? -8.461 3.732 26.256 1.00 90.94 73 LYS A N 1
ATOM 575 C CA . LYS A 1 73 ? -9.168 2.660 25.558 1.00 90.94 73 LYS A CA 1
ATOM 576 C C . LYS A 1 73 ? -9.225 2.987 24.081 1.00 90.94 73 LYS A C 1
ATOM 578 O O . LYS A 1 73 ? -9.298 4.157 23.713 1.00 90.94 73 LYS A O 1
ATOM 583 N N . ALA A 1 74 ? -9.230 1.941 23.264 1.00 93.81 74 ALA A N 1
ATOM 584 C CA . ALA A 1 74 ? -9.538 2.094 21.857 1.00 93.81 74 ALA A CA 1
ATOM 585 C C . ALA A 1 74 ? -10.979 2.601 21.692 1.00 93.81 74 ALA A C 1
ATOM 587 O O . ALA A 1 74 ? -11.873 2.181 22.434 1.00 93.81 74 ALA A O 1
ATOM 588 N N . LEU A 1 75 ? -11.192 3.484 20.722 1.00 94.25 75 LEU A N 1
ATOM 589 C CA . LEU A 1 75 ? -12.525 3.914 20.304 1.00 94.25 75 LEU A CA 1
ATOM 590 C C . LEU A 1 75 ? -12.899 3.184 19.017 1.00 94.25 75 LEU A C 1
ATOM 592 O O . LEU A 1 75 ? -12.038 2.906 18.186 1.00 94.25 75 LEU A O 1
ATOM 596 N N . SER A 1 76 ? -14.175 2.856 18.853 1.00 93.25 76 SER A N 1
ATOM 597 C CA . SER A 1 76 ? -14.673 2.339 17.580 1.00 93.25 76 SER A CA 1
ATOM 598 C C . SER A 1 76 ? -14.855 3.482 16.582 1.00 93.25 76 SER A C 1
ATOM 600 O O . SER A 1 76 ? -15.165 4.605 16.987 1.00 93.25 76 SER A O 1
ATOM 602 N N . ILE A 1 77 ? -14.613 3.201 15.303 1.00 92.19 77 ILE A N 1
ATOM 603 C CA . ILE A 1 77 ? -14.878 4.124 14.202 1.00 92.19 77 ILE A CA 1
ATOM 604 C C . ILE A 1 77 ? -15.527 3.384 13.032 1.00 92.19 77 ILE A C 1
ATOM 606 O O . ILE A 1 77 ? -14.965 2.426 12.499 1.00 92.19 77 ILE A O 1
ATOM 610 N N . GLY A 1 78 ? -16.681 3.882 12.599 1.00 90.75 78 GLY A N 1
ATOM 611 C CA . GLY A 1 78 ? -17.266 3.595 11.295 1.00 90.75 78 GLY A CA 1
ATOM 612 C C . GLY A 1 78 ? -16.809 4.619 10.259 1.00 90.75 78 GLY A C 1
ATOM 613 O O . GLY A 1 78 ? -16.937 5.822 10.479 1.00 90.75 78 GLY A O 1
ATOM 614 N N . THR A 1 79 ? -16.286 4.162 9.124 1.00 88.31 79 THR A N 1
ATOM 615 C CA . THR A 1 79 ? -15.844 5.036 8.027 1.00 88.31 79 THR A CA 1
ATOM 616 C C . THR A 1 79 ? -16.349 4.529 6.675 1.00 88.31 79 THR A C 1
ATOM 618 O O . THR A 1 79 ? -16.459 3.312 6.481 1.00 88.31 79 THR A O 1
ATOM 621 N N . PRO A 1 80 ? -16.677 5.411 5.712 1.00 87.25 80 PRO A N 1
ATOM 622 C CA . PRO A 1 80 ? -16.866 4.977 4.338 1.00 87.25 80 PRO A CA 1
ATOM 623 C C . PRO A 1 80 ? -15.559 4.403 3.774 1.00 87.25 80 PRO A C 1
ATOM 625 O O . PRO A 1 80 ? -14.488 4.992 3.898 1.00 87.25 80 PRO A O 1
ATOM 628 N N . VAL A 1 81 ? -15.663 3.272 3.087 1.00 87.44 81 VAL A N 1
ATOM 629 C CA . VAL A 1 81 ? -14.622 2.800 2.175 1.00 87.44 81 VAL A CA 1
ATOM 630 C C . VAL A 1 81 ? -14.822 3.511 0.851 1.00 87.44 81 VAL A C 1
ATOM 632 O O . VAL A 1 81 ? -15.931 3.554 0.308 1.00 87.44 81 VAL A O 1
ATOM 635 N N . VAL A 1 82 ? -13.739 4.066 0.327 1.00 88.25 82 VAL A N 1
ATOM 636 C CA . VAL A 1 82 ? -13.747 4.846 -0.905 1.00 88.25 82 VAL A CA 1
ATOM 637 C C . VAL A 1 82 ? -12.767 4.261 -1.906 1.00 88.25 82 VAL A C 1
ATOM 639 O O . VAL A 1 82 ? -11.738 3.692 -1.546 1.00 88.25 82 VAL A O 1
ATOM 642 N N . SER A 1 83 ? -13.089 4.421 -3.180 1.00 88.44 83 SER A N 1
ATOM 643 C CA . SER A 1 83 ? -12.131 4.270 -4.267 1.00 88.44 83 SER A CA 1
ATOM 644 C C . SER A 1 83 ? -11.737 5.647 -4.772 1.00 88.44 83 SER A C 1
ATOM 646 O O . SER A 1 83 ? -12.517 6.600 -4.698 1.00 88.44 83 SER A O 1
ATOM 648 N N . VAL A 1 84 ? -10.515 5.759 -5.275 1.00 88.75 84 VAL A N 1
ATOM 649 C CA . VAL A 1 84 ? -9.973 7.005 -5.813 1.00 88.75 84 VAL A CA 1
ATOM 650 C C . VAL A 1 84 ? -9.815 6.851 -7.318 1.00 88.75 84 VAL A C 1
ATOM 652 O O . VAL A 1 84 ? -9.244 5.874 -7.803 1.00 88.75 84 VAL A O 1
ATOM 655 N N . SER A 1 85 ? -10.371 7.801 -8.069 1.00 88.69 85 SER A N 1
ATOM 656 C CA . SER A 1 85 ? -10.172 7.852 -9.519 1.00 88.69 85 SER A CA 1
ATOM 657 C C . SER A 1 85 ? -8.880 8.593 -9.842 1.00 88.69 85 SER A C 1
ATOM 659 O O . SER A 1 85 ? -8.714 9.747 -9.430 1.00 88.69 85 SER A O 1
ATOM 661 N N . HIS A 1 86 ? -8.014 7.941 -10.614 1.00 89.12 86 HIS A N 1
ATOM 662 C CA . HIS A 1 86 ? -6.752 8.499 -11.091 1.00 89.12 86 HIS A CA 1
ATOM 663 C C . HIS A 1 86 ? -6.787 8.707 -12.603 1.00 89.12 86 HIS A C 1
ATOM 665 O O . HIS A 1 86 ? -7.670 8.186 -13.283 1.00 89.12 86 HIS A O 1
ATOM 671 N N . TYR A 1 87 ? -5.850 9.483 -13.135 1.00 89.19 87 TYR A N 1
ATOM 672 C CA . TYR A 1 87 ? -5.865 9.936 -14.517 1.00 89.19 87 TYR A CA 1
ATOM 673 C C . TYR A 1 87 ? -4.479 9.856 -15.141 1.00 89.19 87 TYR A C 1
ATOM 675 O O . TYR A 1 87 ? -3.486 10.300 -14.569 1.00 89.19 87 TYR A O 1
ATOM 683 N N . TYR A 1 88 ? -4.430 9.348 -16.368 1.00 89.06 88 TYR A N 1
ATOM 684 C CA . TYR A 1 88 ? -3.239 9.421 -17.196 1.00 89.06 88 TYR A CA 1
ATOM 685 C C . TYR A 1 88 ? -3.296 10.668 -18.079 1.00 89.06 88 TYR A C 1
ATOM 687 O O . TYR A 1 88 ? -4.249 10.808 -18.856 1.00 89.06 88 TYR A O 1
ATOM 695 N N . PRO A 1 89 ? -2.293 11.565 -18.013 1.00 87.69 89 PRO A N 1
ATOM 696 C CA . PRO A 1 89 ? -2.190 12.652 -18.971 1.00 87.69 89 PRO A CA 1
ATOM 697 C C . PRO A 1 89 ? -2.026 12.079 -20.381 1.00 87.69 89 PRO A C 1
ATOM 699 O O . PRO A 1 89 ? -1.336 11.080 -20.593 1.00 87.69 89 PRO A O 1
ATOM 702 N N . CYS A 1 90 ? -2.658 12.726 -21.356 1.00 86.62 90 CYS A N 1
ATOM 703 C CA . CYS A 1 90 ? -2.648 12.318 -22.759 1.00 86.62 90 CYS A CA 1
ATOM 704 C C . CYS A 1 90 ? -1.305 12.636 -23.429 1.00 86.62 90 CYS A C 1
ATOM 706 O O . CYS A 1 90 ? -1.213 13.498 -24.301 1.00 86.62 90 CYS A O 1
ATOM 708 N N . VAL A 1 91 ? -0.249 11.954 -22.998 1.00 82.69 91 VAL A N 1
ATOM 709 C CA . VAL A 1 91 ? 1.121 12.088 -23.497 1.00 82.69 91 VAL A CA 1
ATOM 710 C C . VAL A 1 91 ? 1.699 10.708 -23.806 1.00 82.69 91 VAL A C 1
ATOM 712 O O . VAL A 1 91 ? 1.229 9.691 -23.295 1.00 82.69 91 VAL A O 1
ATOM 715 N N . GLY A 1 92 ? 2.725 10.663 -24.659 1.00 81.69 92 GLY A N 1
ATOM 716 C CA . GLY A 1 92 ? 3.420 9.422 -25.007 1.00 81.69 92 GLY A CA 1
ATOM 717 C C . GLY A 1 92 ? 2.456 8.314 -25.471 1.00 81.69 92 GLY A C 1
ATOM 718 O O . GLY A 1 92 ? 1.716 8.541 -26.432 1.00 81.69 92 GLY A O 1
ATOM 719 N N . PRO A 1 93 ? 2.438 7.135 -24.814 1.00 78.44 93 PRO A N 1
ATOM 720 C CA . PRO A 1 93 ? 1.622 5.994 -25.237 1.00 78.44 93 PRO A CA 1
ATOM 721 C C . PRO A 1 93 ? 0.108 6.228 -25.122 1.00 78.44 93 PRO A C 1
ATOM 723 O O . PRO A 1 93 ? -0.652 5.528 -25.783 1.00 78.44 93 PRO A O 1
ATOM 726 N N . PHE A 1 94 ? -0.342 7.210 -24.333 1.00 85.31 94 PHE A N 1
ATOM 727 C CA . PHE A 1 94 ? -1.769 7.478 -24.127 1.00 85.31 94 PHE A CA 1
ATOM 728 C C . PHE A 1 94 ? -2.390 8.364 -25.214 1.00 85.31 94 PHE A C 1
ATOM 730 O O . PHE A 1 94 ? -3.607 8.446 -25.305 1.00 85.31 94 PHE A O 1
ATOM 737 N N . LEU A 1 95 ? -1.594 9.007 -26.079 1.00 85.00 95 LEU A N 1
ATOM 738 C CA . LEU A 1 95 ? -2.093 9.933 -27.112 1.00 85.00 95 LEU A CA 1
ATOM 739 C C . LEU A 1 95 ? -3.118 9.310 -28.074 1.00 85.00 95 LEU A C 1
ATOM 741 O O . LEU A 1 95 ? -3.973 10.017 -28.608 1.00 85.00 95 LEU A O 1
ATOM 745 N N . SER A 1 96 ? -3.015 8.006 -28.325 1.00 84.62 96 SER A N 1
ATOM 746 C CA . SER A 1 96 ? -3.919 7.269 -29.209 1.00 84.62 96 SER A CA 1
ATOM 747 C C . SER A 1 96 ? -5.229 6.855 -28.536 1.00 84.62 96 SER A C 1
ATOM 749 O O . SER A 1 96 ? -6.135 6.394 -29.234 1.00 84.62 96 SER A O 1
ATOM 751 N N . ASP A 1 97 ? -5.357 7.025 -27.216 1.00 88.19 97 ASP A N 1
ATOM 752 C CA . ASP A 1 97 ? -6.567 6.659 -26.488 1.00 88.19 97 ASP A CA 1
ATOM 753 C C . ASP A 1 97 ? -7.764 7.515 -26.955 1.00 88.19 97 ASP A C 1
ATOM 755 O O . ASP A 1 97 ? -7.610 8.721 -27.201 1.00 88.19 97 ASP A O 1
ATOM 759 N N . PRO A 1 98 ? -8.973 6.937 -27.092 1.00 86.50 98 PRO A N 1
ATOM 760 C CA . PRO A 1 98 ? -10.172 7.689 -27.454 1.00 86.50 98 PRO A CA 1
ATOM 761 C C . PRO A 1 98 ? -10.461 8.892 -26.547 1.00 86.50 98 PRO A C 1
ATOM 763 O O . PRO A 1 98 ? -10.967 9.901 -27.040 1.00 86.50 98 PRO A O 1
ATOM 766 N N . HIS A 1 99 ? -10.119 8.829 -25.257 1.00 86.69 99 HIS A N 1
ATOM 767 C CA . HIS A 1 99 ? -10.304 9.944 -24.323 1.00 86.69 99 HIS A CA 1
ATOM 768 C C . HIS A 1 99 ? -9.346 11.110 -24.593 1.00 86.69 99 HIS A C 1
ATOM 770 O O . HIS A 1 99 ? -9.581 12.223 -24.133 1.00 86.69 99 HIS A O 1
ATOM 776 N N . CYS A 1 100 ? -8.287 10.891 -25.373 1.00 85.06 100 CYS A N 1
ATOM 777 C CA . CYS A 1 100 ? -7.310 11.914 -25.732 1.00 85.06 100 CYS A CA 1
ATOM 778 C C . CYS A 1 100 ? -7.651 12.675 -27.022 1.00 85.06 100 CYS A C 1
ATOM 780 O O . CYS A 1 100 ? -6.986 13.659 -27.357 1.00 85.06 100 CYS A O 1
ATOM 782 N N . GLN A 1 101 ? -8.698 12.261 -27.739 1.00 81.44 101 GLN A N 1
ATOM 783 C CA . GLN A 1 101 ? -9.129 12.886 -28.989 1.00 81.44 101 GLN A CA 1
ATOM 784 C C . GLN A 1 101 ? -10.052 14.080 -28.694 1.00 81.44 101 GLN A C 1
ATOM 786 O O . GLN A 1 101 ? -11.233 13.911 -28.398 1.00 81.44 101 GLN A O 1
ATOM 791 N N . LYS A 1 102 ? -9.499 15.302 -28.745 1.00 68.81 102 LYS A N 1
ATOM 792 C CA . LYS A 1 102 ? -10.190 16.563 -28.382 1.00 68.81 102 LYS A CA 1
ATOM 793 C C . LYS A 1 102 ? -11.433 16.878 -29.221 1.00 68.81 102 LYS A C 1
ATOM 795 O O . LYS A 1 102 ? -12.264 17.671 -28.798 1.00 68.81 102 LYS A O 1
ATOM 800 N N . ASP A 1 103 ? -11.509 16.327 -30.424 1.00 72.25 103 ASP A N 1
ATOM 801 C CA . ASP A 1 103 ? -12.598 16.502 -31.386 1.00 72.25 103 ASP A CA 1
ATOM 802 C C . ASP A 1 103 ? -13.766 15.530 -31.159 1.00 72.25 103 ASP A C 1
ATOM 804 O O . ASP A 1 103 ? -14.772 15.601 -31.864 1.00 72.25 103 ASP A O 1
ATOM 808 N N . LYS A 1 104 ? -13.643 14.632 -30.176 1.00 68.50 104 LYS A N 1
ATOM 809 C CA . LYS A 1 104 ? -14.676 13.671 -29.800 1.00 68.50 104 LYS A CA 1
ATOM 810 C C . LYS A 1 104 ? -15.280 14.033 -28.448 1.00 68.50 104 LYS A C 1
ATOM 812 O O . LYS A 1 104 ? -14.578 14.455 -27.531 1.00 68.50 104 LYS A O 1
ATOM 817 N N . ASP A 1 105 ? -16.562 13.719 -28.284 1.00 77.06 105 ASP A N 1
ATOM 818 C CA . ASP A 1 105 ? -17.291 13.835 -27.009 1.00 77.06 105 ASP A CA 1
ATOM 819 C C . ASP A 1 105 ? -16.764 12.881 -25.908 1.00 77.06 105 ASP A C 1
ATOM 821 O O . ASP A 1 105 ? -17.328 12.798 -24.822 1.00 77.06 105 ASP A O 1
ATOM 825 N N . THR A 1 106 ? -15.679 12.145 -26.175 1.00 83.88 106 THR A N 1
ATOM 826 C CA . THR A 1 106 ? -15.004 11.231 -25.245 1.00 83.88 106 THR A CA 1
ATOM 827 C C . THR A 1 106 ? -13.889 11.895 -24.433 1.00 83.88 106 THR A C 1
ATOM 829 O O . THR A 1 106 ? -13.332 11.250 -23.546 1.00 83.88 106 THR A O 1
ATOM 832 N N . CYS A 1 107 ? -13.545 13.162 -24.699 1.00 86.88 107 CYS A N 1
ATOM 833 C CA . CYS A 1 107 ? -12.543 13.885 -23.911 1.00 86.88 107 CYS A CA 1
ATOM 834 C C . CYS A 1 107 ? -12.972 14.012 -22.441 1.00 86.88 107 CYS A C 1
ATOM 836 O O . CYS A 1 107 ? -13.917 14.729 -22.114 1.00 86.88 107 CYS A O 1
ATOM 838 N N . THR A 1 108 ? -12.233 13.357 -21.541 1.00 86.94 108 THR A N 1
ATOM 839 C CA . THR A 1 108 ? -12.389 13.546 -20.092 1.00 86.94 108 THR A CA 1
ATOM 840 C C . THR A 1 108 ? -11.398 14.600 -19.627 1.00 86.94 108 THR A C 1
ATOM 842 O O . THR A 1 108 ? -10.197 14.420 -19.806 1.00 86.94 108 THR A O 1
ATOM 845 N N . LEU A 1 109 ? -11.879 15.709 -19.062 1.00 87.00 109 LEU A N 1
ATOM 846 C CA . LEU A 1 109 ? -11.004 16.797 -18.621 1.00 87.00 109 LEU A CA 1
ATOM 847 C C . LEU A 1 109 ? -10.037 16.319 -17.536 1.00 87.00 109 LEU A C 1
ATOM 849 O O . LEU A 1 109 ? -10.450 15.682 -16.566 1.00 87.00 109 LEU A O 1
ATOM 853 N N . CYS A 1 110 ? -8.758 16.660 -17.692 1.00 87.56 110 CYS A N 1
ATOM 854 C CA . CYS A 1 110 ? -7.775 16.408 -16.651 1.00 87.56 110 CYS A CA 1
ATOM 855 C C . CYS A 1 110 ? -8.106 17.214 -15.388 1.00 87.56 110 CYS A C 1
ATOM 857 O O . CYS A 1 110 ? -8.549 18.366 -15.481 1.00 87.56 110 CYS A O 1
ATOM 859 N N . PRO A 1 111 ? -7.841 16.651 -14.202 1.00 85.69 111 PRO A N 1
ATOM 860 C CA . PRO A 1 111 ? -7.872 17.413 -12.966 1.00 85.69 111 PRO A CA 1
ATOM 861 C C . PRO A 1 111 ? -6.903 18.605 -12.973 1.00 85.69 111 PRO A C 1
ATOM 863 O O . PRO A 1 111 ? -5.892 18.599 -13.672 1.00 85.69 111 PRO A O 1
ATOM 866 N N . SER A 1 112 ? -7.184 19.633 -12.165 1.00 82.56 112 SER A N 1
ATOM 867 C CA . SER A 1 112 ? -6.389 20.874 -12.134 1.00 82.56 112 SER A CA 1
ATOM 868 C C . SER A 1 112 ? -4.935 20.678 -11.686 1.00 82.56 112 SER A C 1
ATOM 870 O O . SER A 1 112 ? -4.058 21.439 -12.085 1.00 82.56 112 SER A O 1
ATOM 872 N N . ASP A 1 113 ? -4.689 19.664 -10.859 1.00 77.56 113 ASP A N 1
ATOM 873 C CA . ASP A 1 113 ? -3.376 19.199 -10.400 1.00 77.56 113 ASP A CA 1
ATOM 874 C C . ASP A 1 113 ? -2.596 18.421 -11.478 1.00 77.56 113 ASP A C 1
ATOM 876 O O . ASP A 1 113 ? -1.384 18.266 -11.363 1.00 77.56 113 ASP A O 1
ATOM 880 N N . LEU A 1 114 ? -3.256 18.014 -12.568 1.00 79.38 114 LEU A N 1
ATOM 881 C CA . LEU A 1 114 ? -2.667 17.363 -13.742 1.00 79.38 114 LEU A CA 1
ATOM 882 C C . LEU A 1 114 ? -2.805 18.244 -14.994 1.00 79.38 114 LEU A C 1
ATOM 884 O O . LEU A 1 114 ? -3.341 17.844 -16.026 1.00 79.38 114 LEU A O 1
ATOM 888 N N . SER A 1 115 ? -2.279 19.465 -14.927 1.00 71.56 115 SER A N 1
ATOM 889 C CA . SER A 1 115 ? -2.412 20.479 -15.988 1.00 71.56 115 SER A CA 1
ATOM 890 C C . SER A 1 115 ? -1.561 20.235 -17.246 1.00 71.56 115 SER A C 1
ATOM 892 O O . SER A 1 115 ? -1.516 21.084 -18.138 1.00 71.56 115 SER A O 1
ATOM 894 N N . GLN A 1 116 ? -0.893 19.082 -17.345 1.00 77.81 116 GLN A N 1
ATOM 895 C CA . GLN A 1 116 ? -0.013 18.733 -18.465 1.00 77.81 116 GLN A CA 1
ATOM 896 C C . GLN A 1 116 ? -0.776 18.641 -19.798 1.00 77.81 116 GLN A C 1
ATOM 898 O O . GLN A 1 116 ? -0.243 19.011 -20.845 1.00 77.81 116 GLN A O 1
ATOM 903 N N . THR A 1 117 ? -2.030 18.173 -19.772 1.00 83.88 117 THR A N 1
ATOM 904 C CA . THR A 1 117 ? -2.901 18.045 -20.949 1.00 83.88 117 THR A CA 1
ATOM 905 C C . THR A 1 117 ? -4.332 18.482 -20.642 1.00 83.88 117 THR A C 1
ATOM 907 O O . THR A 1 117 ? -4.734 18.600 -19.493 1.00 83.88 117 THR A O 1
ATOM 910 N N . THR A 1 118 ? -5.123 18.760 -21.685 1.00 86.50 118 THR A N 1
ATOM 911 C CA . THR A 1 118 ? -6.542 19.135 -21.517 1.00 86.50 118 THR A CA 1
ATOM 912 C C . THR A 1 118 ? -7.417 17.925 -21.197 1.00 86.50 118 THR A C 1
ATOM 914 O O . THR A 1 118 ? -8.261 18.002 -20.310 1.00 86.50 118 THR A O 1
ATOM 917 N N . CYS A 1 119 ? -7.224 16.830 -21.936 1.00 89.25 119 CYS A N 1
ATOM 918 C CA . CYS A 1 119 ? -7.936 15.572 -21.735 1.00 89.25 119 CYS A CA 1
ATOM 919 C C . CYS A 1 119 ? -6.997 14.557 -21.075 1.00 89.25 119 CYS A C 1
ATOM 921 O O . CYS A 1 119 ? -5.779 14.648 -21.269 1.00 89.25 119 CYS A O 1
ATOM 923 N N . CYS A 1 120 ? -7.565 13.614 -20.330 1.00 90.31 120 CYS A N 1
ATOM 924 C CA . CYS A 1 120 ? -6.883 12.533 -19.631 1.00 90.31 120 CYS A CA 1
ATOM 925 C C . CYS A 1 120 ? -7.634 11.209 -19.831 1.00 90.31 120 CYS A C 1
ATOM 927 O O . CYS A 1 120 ? -8.847 11.201 -20.042 1.00 90.31 120 CYS A O 1
ATOM 929 N N . VAL A 1 121 ? -6.921 10.090 -19.706 1.00 89.75 121 VAL A N 1
ATOM 930 C CA . VAL A 1 121 ? -7.526 8.751 -19.666 1.00 89.75 121 VAL A CA 1
ATOM 931 C C . VAL A 1 121 ? -7.849 8.403 -18.210 1.00 89.75 121 VAL A C 1
ATOM 933 O O . VAL A 1 121 ? -6.926 8.399 -17.391 1.00 89.75 121 VAL A O 1
ATOM 936 N N . PRO A 1 122 ? -9.114 8.128 -17.843 1.00 88.19 122 PRO A N 1
ATOM 937 C CA . PRO A 1 122 ? -9.445 7.717 -16.485 1.00 88.19 122 PRO A CA 1
ATOM 938 C C . PRO A 1 122 ? -8.895 6.314 -16.194 1.00 88.19 122 PRO A C 1
ATOM 940 O O . PRO A 1 122 ? -9.088 5.373 -16.963 1.00 88.19 122 PRO A O 1
ATOM 943 N N . SER A 1 123 ? -8.237 6.173 -15.050 1.00 85.06 123 SER A N 1
ATOM 944 C CA . SER A 1 123 ? -7.798 4.908 -14.474 1.00 85.06 123 SER A CA 1
ATOM 945 C C . SER A 1 123 ? -8.702 4.547 -13.304 1.00 85.06 123 SER A C 1
ATOM 947 O O . SER A 1 123 ? -8.740 5.233 -12.278 1.00 85.06 123 SER A O 1
ATOM 949 N N . HIS A 1 124 ? -9.417 3.437 -13.447 1.00 72.44 124 HIS A N 1
ATOM 950 C CA . HIS A 1 124 ? -10.234 2.871 -12.380 1.00 72.44 124 HIS A CA 1
ATOM 951 C C . HIS A 1 124 ? -9.407 1.911 -11.516 1.00 72.44 124 HIS A C 1
ATOM 953 O O . HIS A 1 124 ? -8.456 1.301 -11.997 1.00 72.44 124 HIS A O 1
ATOM 959 N N . GLY A 1 125 ? -9.789 1.761 -10.245 1.00 66.50 125 GLY A N 1
ATOM 960 C CA . GLY A 1 125 ? -9.179 0.780 -9.340 1.00 66.50 125 GLY A CA 1
ATOM 961 C C . GLY A 1 125 ? -8.246 1.346 -8.271 1.00 66.50 125 GLY A C 1
ATOM 962 O O . GLY A 1 125 ? -7.627 0.557 -7.568 1.00 66.50 125 GLY A O 1
ATOM 963 N N . GLY A 1 126 ? -8.165 2.670 -8.093 1.00 75.38 126 GLY A N 1
ATOM 964 C CA . GLY A 1 126 ? -7.462 3.239 -6.943 1.00 75.38 126 GLY A CA 1
ATOM 965 C C . GLY A 1 126 ? -8.137 2.813 -5.641 1.00 75.38 126 GLY A C 1
ATOM 966 O O . GLY A 1 126 ? -9.317 3.107 -5.417 1.00 75.38 126 GLY A O 1
ATOM 967 N N . HIS A 1 127 ? -7.407 2.087 -4.798 1.00 79.44 127 HIS A N 1
ATOM 968 C CA . HIS A 1 127 ? -7.883 1.656 -3.489 1.00 79.44 127 HIS A CA 1
ATOM 969 C C . HIS A 1 127 ? -7.404 2.607 -2.394 1.00 79.44 127 HIS A C 1
ATOM 971 O O . HIS A 1 127 ? -6.275 3.096 -2.428 1.00 79.44 127 HIS A O 1
ATOM 977 N N . ASN A 1 128 ? -8.279 2.844 -1.420 1.00 85.50 128 ASN A N 1
ATOM 978 C CA . ASN A 1 128 ? -7.967 3.512 -0.166 1.00 85.50 128 ASN A CA 1
ATOM 979 C C . ASN A 1 128 ? -8.267 2.502 0.959 1.00 85.50 128 ASN A C 1
ATOM 981 O O . ASN A 1 128 ? -9.400 2.009 1.034 1.00 85.50 128 ASN A O 1
ATOM 985 N N . PRO A 1 129 ? -7.272 2.102 1.766 1.00 87.00 129 PRO A N 1
ATOM 986 C CA . PRO A 1 129 ? -5.972 2.736 1.991 1.00 87.00 129 PRO A CA 1
ATOM 987 C C . PRO A 1 129 ? -4.928 2.444 0.902 1.00 87.00 129 PRO A C 1
ATOM 989 O O . PRO A 1 129 ? -5.106 1.548 0.072 1.00 87.00 129 PRO A O 1
ATOM 992 N N . ASN A 1 130 ? -3.828 3.202 0.923 1.00 85.31 130 ASN A N 1
ATOM 993 C CA . ASN A 1 130 ? -2.652 2.931 0.092 1.00 85.31 130 ASN A CA 1
ATOM 994 C C . ASN A 1 130 ? -1.860 1.699 0.594 1.00 85.31 130 ASN A C 1
ATOM 996 O O . ASN A 1 130 ? -2.235 1.040 1.568 1.00 85.31 130 ASN A O 1
ATOM 1000 N N . MET A 1 131 ? -0.770 1.357 -0.100 1.00 84.00 131 MET A N 1
ATOM 1001 C CA . MET A 1 131 ? 0.088 0.211 0.244 1.00 84.00 131 MET A CA 1
ATOM 1002 C C . MET A 1 131 ? 0.750 0.326 1.620 1.00 84.00 131 MET A C 1
ATOM 1004 O O . MET A 1 131 ? 1.036 -0.700 2.232 1.00 84.00 131 MET A O 1
ATOM 1008 N N . GLU A 1 132 ? 0.914 1.543 2.131 1.00 84.38 132 GLU A N 1
ATOM 1009 C CA . GLU A 1 132 ? 1.478 1.840 3.451 1.00 84.38 132 GLU A CA 1
ATOM 1010 C C . GLU A 1 132 ? 0.426 1.747 4.571 1.00 84.38 132 GLU A C 1
ATOM 1012 O O . GLU A 1 132 ? 0.708 1.998 5.740 1.00 84.38 132 GLU A O 1
ATOM 1017 N N . GLY A 1 133 ? -0.812 1.366 4.239 1.00 87.69 133 GLY A N 1
ATOM 1018 C CA . GLY A 1 133 ? -1.902 1.251 5.205 1.00 87.69 133 GLY A CA 1
ATOM 1019 C C . GLY A 1 133 ? -2.499 2.600 5.617 1.00 87.69 133 GLY A C 1
ATOM 1020 O O . GLY A 1 133 ? -3.235 2.668 6.602 1.00 87.69 133 GLY A O 1
ATOM 1021 N N . GLU A 1 134 ? -2.219 3.667 4.868 1.00 89.38 134 GLU A N 1
ATOM 1022 C CA . GLU A 1 134 ? -2.732 5.007 5.136 1.00 89.38 134 GLU A CA 1
ATOM 1023 C C . GLU A 1 134 ? -4.100 5.193 4.468 1.00 89.38 134 GLU A C 1
ATOM 1025 O O . GLU A 1 134 ? -4.248 5.062 3.248 1.00 89.38 134 GLU A O 1
ATOM 1030 N N . PHE A 1 135 ? -5.108 5.540 5.269 1.00 90.50 135 PHE A N 1
ATOM 1031 C CA . PHE A 1 135 ? -6.353 6.111 4.763 1.00 90.50 135 PHE A CA 1
ATOM 1032 C C . PHE A 1 135 ? -6.138 7.611 4.594 1.00 90.50 135 PHE A C 1
ATOM 1034 O O . PHE A 1 135 ? -5.890 8.318 5.568 1.00 90.50 135 PHE A O 1
ATOM 1041 N N . PHE A 1 136 ? -6.215 8.085 3.360 1.00 87.81 136 PHE A N 1
ATOM 1042 C CA . PHE A 1 136 ? -5.961 9.482 3.010 1.00 87.81 136 PHE A CA 1
ATOM 1043 C C . PHE A 1 136 ? -7.208 10.149 2.449 1.00 87.81 136 PHE A C 1
ATOM 1045 O O . PHE A 1 136 ? -8.100 9.426 2.020 1.00 87.81 136 PHE A O 1
ATOM 1052 N N . ALA A 1 137 ? -7.283 11.482 2.414 1.00 84.75 137 ALA A N 1
ATOM 1053 C CA . ALA A 1 137 ? -8.373 12.205 1.758 1.00 84.75 137 ALA A CA 1
ATOM 1054 C C . ALA A 1 137 ? -7.996 12.605 0.324 1.00 84.75 137 ALA A C 1
ATOM 1056 O O . ALA A 1 137 ? -6.851 12.928 0.022 1.00 84.75 137 ALA A O 1
ATOM 1057 N N . HIS A 1 138 ? -8.967 12.589 -0.591 1.00 83.44 138 HIS A N 1
ATOM 1058 C CA . HIS A 1 138 ? -8.709 12.912 -1.988 1.00 83.44 138 HIS A CA 1
ATOM 1059 C C . HIS A 1 138 ? -9.954 13.501 -2.668 1.00 83.44 138 HIS A C 1
ATOM 1061 O O . HIS A 1 138 ? -11.071 13.024 -2.478 1.00 83.44 138 HIS A O 1
ATOM 1067 N N . SER A 1 139 ? -9.787 14.534 -3.502 1.00 82.56 139 SER A N 1
ATOM 1068 C CA . SER A 1 139 ? -10.910 15.256 -4.140 1.00 82.56 139 SER A CA 1
ATOM 1069 C C . SER A 1 139 ? -11.725 14.400 -5.118 1.00 82.56 139 SER A C 1
ATOM 1071 O O . SER A 1 139 ? -12.867 14.720 -5.438 1.00 82.56 139 SER A O 1
ATOM 1073 N N . ARG A 1 140 ? -11.131 13.298 -5.585 1.00 86.19 140 ARG A N 1
ATOM 1074 C CA . ARG A 1 140 ? -11.673 12.363 -6.588 1.00 86.19 140 ARG A CA 1
ATOM 1075 C C . ARG A 1 140 ? -12.149 11.035 -5.986 1.00 86.19 140 ARG A C 1
ATOM 1077 O O . ARG A 1 140 ? -12.087 9.994 -6.641 1.00 86.19 140 ARG A O 1
ATOM 1084 N N . MET A 1 141 ? -12.557 11.059 -4.719 1.00 88.12 141 MET A N 1
ATOM 1085 C CA . MET A 1 141 ? -13.097 9.895 -4.020 1.00 88.12 141 MET A CA 1
ATOM 1086 C C . MET A 1 141 ? -14.512 9.558 -4.469 1.00 88.12 141 MET A C 1
ATOM 1088 O O . MET A 1 141 ? -15.353 10.437 -4.638 1.00 88.12 141 MET A O 1
ATOM 1092 N N . SER A 1 142 ? -14.788 8.263 -4.585 1.00 88.25 142 SER A N 1
ATOM 1093 C CA . SER A 1 142 ? -16.126 7.738 -4.816 1.00 88.25 142 SER A CA 1
ATOM 1094 C C . SER A 1 142 ? -16.474 6.673 -3.781 1.00 88.25 142 SER A C 1
ATOM 1096 O O . SER A 1 142 ? -15.645 5.841 -3.403 1.00 88.25 142 SER A O 1
ATOM 1098 N N . TYR A 1 143 ? -17.710 6.727 -3.289 1.00 88.25 143 TYR A N 1
ATOM 1099 C CA . TYR A 1 143 ? -18.200 5.807 -2.271 1.00 88.25 143 TYR A CA 1
ATOM 1100 C C . TYR A 1 143 ? -18.177 4.364 -2.784 1.00 88.25 143 TYR A C 1
ATOM 1102 O O . TYR A 1 143 ? -18.702 4.080 -3.857 1.00 88.25 143 TYR A O 1
ATOM 1110 N N . SER A 1 144 ? -17.566 3.460 -2.018 1.00 85.12 144 SER A N 1
ATOM 1111 C CA . SER A 1 144 ? -17.439 2.038 -2.370 1.00 85.12 144 SER A CA 1
ATOM 1112 C C . SER A 1 144 ? -18.000 1.093 -1.300 1.00 85.12 144 SER A C 1
ATOM 1114 O O . SER A 1 144 ? -18.265 -0.066 -1.603 1.00 85.12 144 SER A O 1
ATOM 1116 N N . GLY A 1 145 ? -18.222 1.563 -0.069 1.00 88.25 145 GLY A N 1
ATOM 1117 C CA . GLY A 1 145 ? -18.799 0.760 1.012 1.00 88.25 145 GLY A CA 1
ATOM 1118 C C . GLY A 1 145 ? -18.637 1.413 2.382 1.00 88.25 145 GLY A C 1
ATOM 1119 O O . GLY A 1 145 ? -18.294 2.588 2.482 1.00 88.25 145 GLY A O 1
ATOM 1120 N N . GLY A 1 146 ? -18.903 0.668 3.451 1.00 89.62 146 GLY A N 1
ATOM 1121 C CA . GLY A 1 146 ? -18.563 1.042 4.826 1.00 89.62 146 GLY A CA 1
ATOM 1122 C C . GLY A 1 146 ? -17.565 0.057 5.428 1.00 89.62 146 GLY A C 1
ATOM 1123 O O . GLY A 1 146 ? -17.445 -1.069 4.947 1.00 89.62 146 GLY A O 1
ATOM 1124 N N . HIS A 1 147 ? -16.839 0.490 6.455 1.00 91.81 147 HIS A N 1
ATOM 1125 C CA . HIS A 1 147 ? -15.954 -0.367 7.236 1.00 91.81 147 HIS A CA 1
ATOM 1126 C C . HIS A 1 147 ? -15.866 0.109 8.683 1.00 91.81 147 HIS A C 1
ATOM 1128 O O . HIS A 1 147 ? -15.871 1.312 8.945 1.00 91.81 147 HIS A O 1
ATOM 1134 N N . ALA A 1 148 ? -15.770 -0.839 9.613 1.00 92.06 148 ALA A N 1
ATOM 1135 C CA . ALA A 1 148 ? -15.620 -0.575 11.038 1.00 92.06 148 ALA A CA 1
ATOM 1136 C C . ALA A 1 148 ? -14.215 -0.970 11.510 1.00 92.06 148 ALA A C 1
ATOM 1138 O O . ALA A 1 148 ? -13.717 -2.060 11.216 1.00 92.06 148 ALA A O 1
ATOM 1139 N N . MET A 1 149 ? -13.573 -0.074 12.253 1.00 93.25 149 MET A N 1
ATOM 1140 C CA . MET A 1 149 ? -12.210 -0.230 12.760 1.00 93.25 149 MET A CA 1
ATOM 1141 C C . MET A 1 149 ? -12.097 0.291 14.194 1.00 93.25 149 MET A C 1
ATOM 1143 O O . MET A 1 149 ? -13.062 0.771 14.790 1.00 93.25 149 MET A O 1
ATOM 1147 N N . HIS A 1 150 ? -10.888 0.222 14.751 1.00 94.25 150 HIS A N 1
ATOM 1148 C CA . HIS A 1 150 ? -10.587 0.804 16.052 1.00 94.25 150 HIS A CA 1
ATOM 1149 C C . HIS A 1 150 ? -9.524 1.894 15.957 1.00 94.25 150 HIS A C 1
ATOM 1151 O O . HIS A 1 150 ? -8.438 1.664 15.434 1.00 94.25 150 HIS A O 1
ATOM 1157 N N . LEU A 1 151 ? -9.808 3.051 16.543 1.00 95.31 151 LEU A N 1
ATOM 1158 C CA . LEU A 1 151 ? -8.829 4.086 16.845 1.00 95.31 151 LEU A CA 1
ATOM 1159 C C . LEU A 1 151 ? -8.044 3.656 18.084 1.00 95.31 151 LEU A C 1
ATOM 1161 O O . LEU A 1 151 ? -8.625 3.469 19.154 1.00 95.31 151 LEU A O 1
ATOM 1165 N N . VAL A 1 152 ? -6.731 3.493 17.946 1.00 95.25 152 VAL A N 1
ATOM 1166 C CA . VAL A 1 152 ? -5.842 3.034 19.030 1.00 95.25 152 VAL A CA 1
ATOM 1167 C C . VAL A 1 152 ? -4.828 4.090 19.465 1.00 95.25 152 VAL A C 1
ATOM 1169 O O . VAL A 1 152 ? -4.161 3.918 20.481 1.00 95.25 152 VAL A O 1
ATOM 1172 N N . GLY A 1 153 ? -4.729 5.195 18.729 1.00 94.69 153 GLY A N 1
ATOM 1173 C CA . GLY A 1 153 ? -3.831 6.301 19.032 1.00 94.69 153 GLY A CA 1
ATOM 1174 C C . GLY A 1 153 ? -3.971 7.435 18.025 1.00 94.69 153 GLY A C 1
ATOM 1175 O O . GLY A 1 153 ? -4.870 7.429 17.184 1.00 94.69 153 GLY A O 1
ATOM 1176 N N . TYR A 1 154 ? -3.076 8.410 18.114 1.00 95.50 154 TYR A N 1
ATOM 1177 C CA . TYR A 1 154 ? -2.936 9.501 17.156 1.00 95.50 154 TYR A CA 1
ATOM 1178 C C . TYR A 1 154 ? -1.490 10.004 17.164 1.00 95.50 154 TYR A C 1
ATOM 1180 O O . TYR A 1 154 ? -0.788 9.852 18.165 1.00 95.50 154 TYR A O 1
ATOM 1188 N N . ASN A 1 155 ? -1.059 10.609 16.063 1.00 95.62 155 ASN A N 1
ATOM 1189 C CA . ASN A 1 155 ? 0.217 11.307 15.968 1.00 95.62 155 ASN A CA 1
ATOM 1190 C C . ASN A 1 155 ? 0.017 12.570 15.128 1.00 95.62 155 ASN A C 1
ATOM 1192 O O . ASN A 1 155 ? -0.301 12.470 13.950 1.00 95.62 155 ASN A O 1
ATOM 1196 N N . ASP A 1 156 ? 0.206 13.744 15.733 1.00 95.69 156 ASP A N 1
ATOM 1197 C CA . ASP A 1 156 ? 0.027 15.047 15.075 1.00 95.69 156 ASP A CA 1
ATOM 1198 C C . ASP A 1 156 ? 1.250 15.501 14.260 1.00 95.69 156 ASP A C 1
ATOM 1200 O O . ASP A 1 156 ? 1.171 16.487 13.533 1.00 95.69 156 ASP A O 1
ATOM 1204 N N . ALA A 1 157 ? 2.377 14.794 14.378 1.00 95.19 157 ALA A N 1
ATOM 1205 C CA . ALA A 1 157 ? 3.616 15.074 13.655 1.00 95.19 157 ALA A CA 1
ATOM 1206 C C . ALA A 1 157 ? 3.861 14.118 12.476 1.00 95.19 157 ALA A C 1
ATOM 1208 O O . ALA A 1 157 ? 4.732 14.382 11.644 1.00 95.19 157 ALA A O 1
ATOM 1209 N N . PHE A 1 158 ? 3.101 13.022 12.390 1.00 93.56 158 PHE A N 1
ATOM 1210 C CA . PHE A 1 158 ? 3.209 12.081 11.282 1.00 93.56 158 PHE A CA 1
ATOM 1211 C C . PHE A 1 158 ? 2.812 12.763 9.974 1.00 93.56 158 PHE A C 1
ATOM 1213 O O . PHE A 1 158 ? 1.803 13.463 9.924 1.00 93.56 158 PHE A O 1
ATOM 1220 N N . ARG A 1 159 ? 3.596 12.554 8.916 1.00 92.81 159 ARG A N 1
ATOM 1221 C CA . ARG A 1 159 ? 3.278 13.034 7.572 1.00 92.81 159 ARG A CA 1
ATOM 1222 C C . ARG A 1 159 ? 3.098 11.833 6.661 1.00 92.81 159 ARG A C 1
ATOM 1224 O O . ARG A 1 159 ? 4.041 11.065 6.504 1.00 92.81 159 ARG A O 1
ATOM 1231 N N . ASN A 1 160 ? 1.911 11.694 6.083 1.00 88.81 160 ASN A N 1
ATOM 1232 C CA . ASN A 1 160 ? 1.589 10.571 5.207 1.00 88.81 160 ASN A CA 1
ATOM 1233 C C . ASN A 1 160 ? 2.170 10.761 3.793 1.00 88.81 160 ASN A C 1
ATOM 1235 O O . ASN A 1 160 ? 2.727 11.818 3.466 1.00 88.81 160 ASN A O 1
ATOM 1239 N N . HIS A 1 161 ? 2.004 9.757 2.929 1.00 82.19 161 HIS A N 1
ATOM 1240 C CA . HIS A 1 161 ? 2.443 9.826 1.532 1.00 82.19 161 HIS A CA 1
ATOM 1241 C C . HIS A 1 161 ? 1.696 10.895 0.727 1.00 82.19 161 HIS A C 1
ATOM 1243 O O . HIS A 1 161 ? 2.226 11.412 -0.265 1.00 82.19 161 HIS A O 1
ATOM 1249 N N . GLU A 1 162 ? 0.502 11.295 1.172 1.00 79.56 162 GLU A N 1
ATOM 1250 C CA . GLU A 1 162 ? -0.231 12.420 0.594 1.00 79.56 162 GLU A CA 1
ATOM 1251 C C . GLU A 1 162 ? 0.319 13.799 0.985 1.00 79.56 162 GLU A C 1
ATOM 1253 O O . GLU A 1 162 ? -0.013 14.810 0.367 1.00 79.56 162 GLU A O 1
ATOM 1258 N N . GLY A 1 163 ? 1.233 13.846 1.954 1.00 87.38 163 GLY A N 1
ATOM 1259 C CA . GLY A 1 163 ? 1.787 15.073 2.502 1.00 87.38 163 GLY A CA 1
ATOM 1260 C C . GLY A 1 163 ? 0.897 15.744 3.548 1.00 87.38 163 GLY A C 1
ATOM 1261 O O . GLY A 1 163 ? 1.255 16.832 4.007 1.00 87.38 163 GLY A O 1
ATOM 1262 N N . GLU A 1 164 ? -0.204 15.099 3.932 1.00 90.19 164 GLU A N 1
ATOM 1263 C CA . GLU A 1 164 ? -1.070 15.477 5.046 1.00 90.19 164 GLU A CA 1
ATOM 1264 C C . GLU A 1 164 ? -0.323 15.246 6.363 1.00 90.19 164 GLU A C 1
ATOM 1266 O O . GLU A 1 164 ? 0.438 14.286 6.501 1.00 90.19 164 GLU A O 1
ATOM 1271 N N . VAL A 1 165 ? -0.507 16.157 7.319 1.00 94.19 165 VAL A N 1
ATOM 1272 C CA . VAL A 1 165 ? 0.188 16.127 8.609 1.00 94.19 165 VAL A CA 1
ATOM 1273 C C . VAL A 1 165 ? -0.817 15.889 9.721 1.00 94.19 165 VAL A C 1
ATOM 1275 O O . VAL A 1 165 ? -1.838 16.571 9.813 1.00 94.19 165 VAL A O 1
ATOM 1278 N N . GLY A 1 166 ? -0.470 14.956 10.593 1.00 94.00 166 GLY A N 1
ATOM 1279 C CA . GLY A 1 166 ? -1.311 14.495 11.672 1.00 94.00 166 GLY A CA 1
ATOM 1280 C C . GLY A 1 166 ? -2.244 13.369 11.243 1.00 94.00 166 GLY A C 1
ATOM 1281 O O . GLY A 1 166 ? -2.536 13.176 10.065 1.00 94.00 166 GLY A O 1
ATOM 1282 N N . GLY A 1 167 ? -2.732 12.613 12.218 1.00 93.75 167 GLY A N 1
ATOM 1283 C CA . GLY A 1 167 ? -3.706 11.567 11.949 1.00 93.75 167 GLY A CA 1
ATOM 1284 C C . GLY A 1 167 ? -3.992 10.680 13.147 1.00 93.75 167 GLY A C 1
ATOM 1285 O O . GLY A 1 167 ? -3.329 10.742 14.187 1.00 93.75 167 GLY A O 1
ATOM 1286 N N . PHE A 1 168 ? -5.005 9.839 12.981 1.00 95.50 168 PHE A N 1
ATOM 1287 C CA . PHE A 1 168 ? -5.321 8.770 13.914 1.00 95.50 168 PHE A CA 1
ATOM 1288 C C . PHE A 1 168 ? -4.621 7.476 13.514 1.00 95.50 168 PHE A C 1
ATOM 1290 O O . PHE A 1 168 ? -4.458 7.179 12.335 1.00 95.50 168 PHE A O 1
ATOM 1297 N N . ILE A 1 169 ? -4.257 6.678 14.513 1.00 95.94 169 ILE A N 1
ATOM 1298 C CA . ILE A 1 169 ? -3.674 5.354 14.319 1.00 95.94 169 ILE A CA 1
ATOM 1299 C C . ILE A 1 169 ? -4.794 4.330 14.454 1.00 95.94 169 ILE A C 1
ATOM 1301 O O . ILE A 1 169 ? -5.501 4.294 15.469 1.00 95.94 169 ILE A O 1
ATOM 1305 N N . LEU A 1 170 ? -4.948 3.500 13.427 1.00 93.75 170 LEU A N 1
ATOM 1306 C CA . LEU A 1 170 ? -6.046 2.553 13.294 1.00 93.75 170 LEU A CA 1
ATOM 1307 C C . LEU A 1 170 ? -5.558 1.117 13.482 1.00 93.75 170 LEU A C 1
ATOM 1309 O O . LEU A 1 170 ? -4.535 0.712 12.936 1.00 93.75 170 LEU A O 1
ATOM 1313 N N . LYS A 1 171 ? -6.341 0.312 14.199 1.00 92.81 171 LYS A N 1
ATOM 1314 C CA . LYS A 1 171 ? -6.270 -1.147 14.142 1.00 92.81 171 LYS A CA 1
ATOM 1315 C C . LYS A 1 171 ? -7.357 -1.641 13.194 1.00 92.81 171 LYS A C 1
ATOM 1317 O O . LYS A 1 171 ? -8.548 -1.524 13.488 1.00 92.81 171 LYS A O 1
ATOM 1322 N N . ASN A 1 172 ? -6.920 -2.186 12.066 1.00 88.94 172 ASN A N 1
ATOM 1323 C CA . ASN A 1 172 ? -7.779 -2.690 11.003 1.00 88.94 172 ASN A CA 1
ATOM 1324 C C . ASN A 1 172 ? -7.956 -4.221 11.117 1.00 88.94 172 ASN A C 1
ATOM 1326 O O . ASN A 1 172 ? -7.106 -4.918 11.671 1.00 88.94 172 ASN A O 1
ATOM 1330 N N . SER A 1 173 ? -9.073 -4.746 10.611 1.00 87.44 173 SER A N 1
ATOM 1331 C CA . SER A 1 173 ? -9.379 -6.182 10.518 1.00 87.44 173 SER A CA 1
ATOM 1332 C C . SER A 1 173 ? -9.018 -6.792 9.157 1.00 87.44 173 SER A C 1
ATOM 1334 O O . SER A 1 173 ? -9.147 -8.000 8.953 1.00 87.44 173 SER A O 1
ATOM 1336 N N . TRP A 1 174 ? -8.537 -5.980 8.218 1.00 84.62 174 TRP A N 1
ATOM 1337 C CA . TRP A 1 174 ? -8.026 -6.440 6.935 1.00 84.62 174 TRP A CA 1
ATOM 1338 C C . TRP A 1 174 ? -6.603 -6.975 7.056 1.00 84.62 174 TRP A C 1
ATOM 1340 O O . TRP 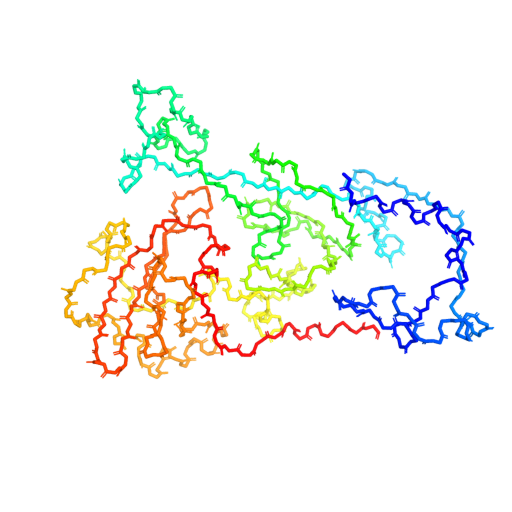A 1 174 ? -5.695 -6.259 7.460 1.00 84.62 174 TRP A O 1
ATOM 1350 N N . ALA A 1 175 ? -6.406 -8.235 6.666 1.00 79.38 175 ALA A N 1
ATOM 1351 C CA . ALA A 1 175 ? -5.078 -8.829 6.639 1.00 79.38 175 ALA A CA 1
ATOM 1352 C C . ALA A 1 175 ? -4.211 -8.194 5.546 1.00 79.38 175 ALA A C 1
ATOM 1354 O O . ALA A 1 175 ? -4.674 -7.987 4.414 1.00 79.38 175 ALA A O 1
ATOM 1355 N N . ASP A 1 176 ? -2.943 -7.977 5.874 1.00 79.69 176 ASP A N 1
ATOM 1356 C CA . ASP A 1 176 ? -1.921 -7.622 4.899 1.00 79.69 176 ASP A CA 1
ATOM 1357 C C . ASP A 1 176 ? -1.898 -8.628 3.742 1.00 79.69 176 ASP A C 1
ATOM 1359 O O . ASP A 1 176 ? -2.165 -9.826 3.903 1.00 79.69 176 ASP A O 1
ATOM 1363 N N . SER A 1 177 ? -1.593 -8.126 2.554 1.00 77.38 177 SER A N 1
ATOM 1364 C CA . SER A 1 177 ? -1.561 -8.886 1.311 1.00 77.38 177 SER A CA 1
ATOM 1365 C C . SER A 1 177 ? -0.616 -8.229 0.306 1.00 77.38 177 SER A C 1
ATOM 1367 O O . SER A 1 177 ? -0.075 -7.159 0.562 1.00 77.38 177 SER A O 1
ATOM 1369 N N . GLN A 1 178 ? -0.472 -8.830 -0.875 1.00 76.62 178 GLN A N 1
ATOM 1370 C CA . GLN A 1 178 ? 0.385 -8.303 -1.942 1.00 76.62 178 GLN A CA 1
ATOM 1371 C C . GLN A 1 178 ? 0.060 -6.852 -2.340 1.00 76.62 178 GLN A C 1
ATOM 1373 O O . GLN A 1 178 ? 0.948 -6.155 -2.806 1.00 76.62 178 GLN A O 1
ATOM 1378 N N . THR A 1 179 ? -1.180 -6.392 -2.149 1.00 79.25 179 THR A N 1
ATOM 1379 C CA . THR A 1 179 ? -1.614 -5.028 -2.498 1.00 79.25 179 THR A CA 1
ATOM 1380 C C . THR A 1 179 ? -2.122 -4.233 -1.288 1.00 79.25 179 THR A C 1
ATOM 1382 O O . THR A 1 179 ? -2.916 -3.306 -1.444 1.00 79.25 179 THR A O 1
ATOM 1385 N N . ARG A 1 180 ? -1.740 -4.632 -0.067 1.00 80.81 180 ARG A N 1
ATOM 1386 C CA . ARG A 1 180 ? -2.154 -3.965 1.176 1.00 80.81 180 ARG A CA 1
ATOM 1387 C C . ARG A 1 180 ? -1.141 -4.234 2.281 1.00 80.81 180 ARG A C 1
ATOM 1389 O O . ARG A 1 180 ? -0.979 -5.391 2.663 1.00 80.81 180 ARG A O 1
ATOM 1396 N N . GLY A 1 181 ? -0.518 -3.189 2.807 1.00 81.56 181 GLY A N 1
ATOM 1397 C CA . GLY A 1 181 ? 0.406 -3.280 3.931 1.00 81.56 181 GLY A CA 1
ATOM 1398 C C . GLY A 1 181 ? -0.152 -2.690 5.222 1.00 81.56 181 GLY A C 1
ATOM 1399 O O . GLY A 1 181 ? -1.237 -2.101 5.262 1.00 81.56 181 GLY A O 1
ATOM 1400 N N . SER A 1 182 ? 0.634 -2.865 6.277 1.00 85.44 182 SER A N 1
ATOM 1401 C CA . SER A 1 182 ? 0.466 -2.221 7.573 1.00 85.44 182 SER A CA 1
ATOM 1402 C C . SER A 1 182 ? 1.835 -1.970 8.204 1.00 85.44 182 SER A C 1
ATOM 1404 O O . SER A 1 182 ? 2.843 -2.529 7.766 1.00 85.44 182 SER A O 1
ATOM 1406 N N . HIS A 1 183 ? 1.848 -1.146 9.250 1.00 88.31 183 HIS A N 1
ATOM 1407 C CA . HIS A 1 183 ? 3.042 -0.832 10.032 1.00 88.31 183 HIS A CA 1
ATOM 1408 C C . HIS A 1 183 ? 2.794 -1.018 11.522 1.00 88.31 183 HIS A C 1
ATOM 1410 O O . HIS A 1 183 ? 1.659 -0.970 12.013 1.00 88.31 183 HIS A O 1
ATOM 1416 N N . SER A 1 184 ? 3.881 -1.205 12.258 1.00 89.31 184 SER A N 1
ATOM 1417 C CA . SER A 1 184 ? 3.889 -1.275 13.705 1.00 89.31 184 SER A CA 1
ATOM 1418 C C . SER A 1 184 ? 3.460 0.045 14.334 1.00 89.31 184 SER A C 1
ATOM 1420 O O . SER A 1 184 ? 3.670 1.135 13.802 1.00 89.31 184 SER A O 1
ATOM 1422 N N . LEU A 1 185 ? 2.892 -0.045 15.539 1.00 90.94 185 LEU A N 1
ATOM 1423 C CA . LEU A 1 185 ? 2.510 1.139 16.309 1.00 90.94 185 LEU A CA 1
ATOM 1424 C C . LEU A 1 185 ? 3.699 2.089 16.532 1.00 90.94 185 LEU A C 1
ATOM 1426 O O . LEU A 1 185 ? 3.518 3.300 16.522 1.00 90.94 185 LEU A O 1
ATOM 1430 N N . LYS A 1 186 ? 4.914 1.550 16.697 1.00 92.44 186 LYS A N 1
ATOM 1431 C CA . LYS A 1 186 ? 6.126 2.354 16.902 1.00 92.44 186 LYS A CA 1
ATOM 1432 C C . LYS A 1 186 ? 6.477 3.194 15.680 1.00 92.44 186 LYS A C 1
ATOM 1434 O O . LYS A 1 186 ? 6.918 4.327 15.845 1.00 92.44 186 LYS A O 1
ATOM 1439 N N . TRP A 1 187 ? 6.267 2.659 14.478 1.00 91.56 187 TRP A N 1
ATOM 1440 C CA . TRP A 1 187 ? 6.492 3.399 13.240 1.00 91.56 187 TRP A CA 1
ATOM 1441 C C . TRP A 1 187 ? 5.487 4.545 13.091 1.00 91.56 187 TRP A C 1
ATOM 1443 O O . TRP A 1 187 ? 5.888 5.688 12.890 1.00 91.56 187 TRP A O 1
ATOM 1453 N N . TRP A 1 188 ? 4.196 4.287 13.342 1.00 92.56 188 TRP A N 1
ATOM 1454 C CA . TRP A 1 188 ? 3.171 5.342 13.347 1.00 92.56 188 TRP A CA 1
ATOM 1455 C C . TRP A 1 188 ? 3.430 6.434 14.395 1.00 92.56 188 TRP A C 1
ATOM 1457 O O . TRP A 1 188 ? 3.115 7.604 14.175 1.00 92.56 188 TRP A O 1
ATOM 1467 N N . LEU A 1 189 ? 4.022 6.070 15.536 1.00 93.56 189 LEU A N 1
ATOM 1468 C CA . LEU A 1 189 ? 4.455 7.006 16.579 1.00 93.56 189 LEU A CA 1
ATOM 1469 C C . LEU A 1 189 ? 5.809 7.677 16.283 1.00 93.56 189 LEU A C 1
ATOM 1471 O O . LEU A 1 189 ? 6.249 8.507 17.075 1.00 93.56 189 LEU A O 1
ATOM 1475 N N . GLN A 1 190 ? 6.457 7.352 15.158 1.00 93.25 190 GLN A N 1
ATOM 1476 C CA . GLN A 1 190 ? 7.783 7.845 14.764 1.00 93.25 190 GLN A CA 1
ATOM 1477 C C . GLN A 1 190 ? 8.875 7.571 15.820 1.00 93.25 190 GLN A C 1
ATOM 1479 O O . GLN A 1 190 ? 9.823 8.339 15.971 1.00 93.25 190 GLN A O 1
ATOM 1484 N N . GLU A 1 191 ? 8.753 6.464 16.561 1.00 94.81 191 GLU A N 1
ATOM 1485 C CA . GLU A 1 191 ? 9.738 6.023 17.564 1.00 94.81 191 GLU A CA 1
ATOM 1486 C C . GLU A 1 191 ? 10.895 5.220 16.956 1.00 94.81 191 GLU A C 1
ATOM 1488 O O . GLU A 1 191 ? 11.922 5.016 17.604 1.00 94.81 191 GLU A O 1
ATOM 1493 N N . ILE A 1 192 ? 10.705 4.730 15.733 1.00 92.62 192 ILE A N 1
ATOM 1494 C CA . ILE A 1 192 ? 11.662 3.927 14.974 1.00 92.62 192 ILE A CA 1
ATOM 1495 C C . ILE A 1 192 ? 11.751 4.455 13.545 1.00 92.62 192 ILE A C 1
ATOM 1497 O O . ILE A 1 192 ? 10.815 5.064 13.028 1.00 92.62 192 ILE A O 1
ATOM 1501 N N . SER A 1 193 ? 12.889 4.211 12.909 1.00 89.75 193 SER A N 1
ATOM 1502 C CA . SER A 1 193 ? 13.128 4.527 11.502 1.00 89.75 193 SER A CA 1
ATOM 1503 C C . SER A 1 193 ? 12.447 3.534 10.554 1.00 89.75 193 SER A C 1
ATOM 1505 O O . SER A 1 193 ? 12.152 2.399 10.929 1.00 89.75 193 SER A O 1
ATOM 1507 N N . ASP A 1 194 ? 12.298 3.917 9.283 1.00 85.75 194 ASP A N 1
ATOM 1508 C CA . ASP A 1 194 ? 11.821 3.014 8.224 1.00 85.75 194 ASP A CA 1
ATOM 1509 C C . ASP A 1 194 ? 12.688 1.759 8.105 1.00 85.75 194 ASP A C 1
ATOM 1511 O O . ASP A 1 194 ? 12.188 0.670 7.834 1.00 85.75 194 ASP A O 1
ATOM 1515 N N . TRP A 1 195 ? 14.000 1.892 8.319 1.00 86.44 195 TRP A N 1
ATOM 1516 C CA . TRP A 1 195 ? 14.908 0.750 8.280 1.00 86.44 195 TRP A CA 1
ATOM 1517 C C . TRP A 1 195 ? 14.623 -0.234 9.420 1.00 86.44 195 TRP A C 1
ATOM 1519 O O . TRP A 1 195 ? 14.539 -1.437 9.185 1.00 86.44 195 TRP A O 1
ATOM 1529 N N . GLU A 1 196 ? 14.424 0.263 10.644 1.00 89.25 196 GLU A N 1
ATOM 1530 C CA . GLU A 1 196 ? 14.063 -0.576 11.791 1.00 89.25 196 GLU A CA 1
ATOM 1531 C C . GLU A 1 196 ? 12.689 -1.221 11.597 1.00 89.25 196 GLU A C 1
ATOM 1533 O O . GLU A 1 196 ? 12.532 -2.412 11.871 1.00 89.25 196 GLU A O 1
ATOM 1538 N N . GLU A 1 197 ? 11.713 -0.485 11.065 1.00 87.94 197 GLU A N 1
ATOM 1539 C CA . GLU A 1 197 ? 10.377 -1.018 10.799 1.00 87.94 197 GLU A CA 1
ATOM 1540 C C . GLU A 1 197 ? 10.413 -2.190 9.822 1.00 87.94 197 GLU A C 1
ATOM 1542 O O . GLU A 1 197 ? 9.815 -3.229 10.101 1.00 87.94 197 GLU A O 1
ATOM 1547 N N . ARG A 1 198 ? 11.216 -2.109 8.754 1.00 83.44 198 ARG A N 1
ATOM 1548 C CA . ARG A 1 198 ? 11.408 -3.229 7.815 1.00 83.44 198 ARG A CA 1
ATOM 1549 C C . ARG A 1 198 ? 11.919 -4.497 8.506 1.00 83.44 198 ARG A C 1
ATOM 1551 O O . ARG A 1 198 ? 11.651 -5.599 8.035 1.00 83.44 198 ARG A O 1
ATOM 1558 N N . THR A 1 199 ? 12.628 -4.380 9.633 1.00 83.88 199 THR A N 1
ATOM 1559 C CA . THR A 1 199 ? 13.069 -5.545 10.424 1.00 83.88 199 THR A CA 1
ATOM 1560 C C . THR A 1 199 ? 11.973 -6.108 11.344 1.00 83.88 199 THR A C 1
ATOM 1562 O O . THR A 1 199 ? 11.998 -7.303 11.662 1.00 83.88 199 THR A O 1
ATOM 1565 N N . ILE A 1 200 ? 11.013 -5.275 11.765 1.00 83.06 200 ILE A N 1
ATOM 1566 C CA . ILE A 1 200 ? 9.942 -5.596 12.724 1.00 83.06 200 ILE A CA 1
ATOM 1567 C C . ILE A 1 200 ? 8.677 -6.052 11.990 1.00 83.06 200 ILE A C 1
ATOM 1569 O O . ILE A 1 200 ? 8.211 -7.182 12.180 1.00 83.06 200 ILE A O 1
ATOM 1573 N N . CYS A 1 201 ? 8.140 -5.185 11.133 1.00 78.25 201 CYS A N 1
ATOM 1574 C CA . CYS A 1 201 ? 7.059 -5.473 10.208 1.00 78.25 201 CYS A CA 1
ATOM 1575 C C . CYS A 1 201 ? 7.596 -5.379 8.772 1.00 78.25 201 CYS A C 1
ATOM 1577 O O . CYS A 1 201 ? 7.388 -4.391 8.074 1.00 78.25 201 CYS A O 1
ATOM 1579 N N . PRO A 1 202 ? 8.213 -6.455 8.259 1.00 66.12 202 PRO A N 1
ATOM 1580 C CA . PRO A 1 202 ? 8.559 -6.549 6.835 1.00 66.12 202 PRO A CA 1
ATOM 1581 C C . PRO A 1 202 ? 7.316 -6.580 5.913 1.00 66.12 202 PRO A C 1
ATOM 1583 O O . PRO A 1 202 ? 7.440 -6.785 4.709 1.00 66.12 202 PRO A O 1
ATOM 1586 N N . ASN A 1 203 ? 6.118 -6.457 6.501 1.00 57.12 203 ASN A N 1
ATOM 1587 C CA . ASN A 1 203 ? 4.793 -6.622 5.912 1.00 57.12 203 ASN A CA 1
ATOM 1588 C C . ASN A 1 203 ? 4.110 -5.314 5.512 1.00 57.12 203 ASN A C 1
ATOM 1590 O O . ASN A 1 203 ? 2.970 -5.354 5.045 1.00 57.12 203 ASN A O 1
ATOM 1594 N N . SER A 1 204 ? 4.832 -4.197 5.542 1.00 55.81 204 SER A N 1
ATOM 1595 C CA . SER A 1 204 ? 4.756 -3.248 4.431 1.00 55.81 204 SER A CA 1
ATOM 1596 C C . SER A 1 204 ? 5.234 -3.982 3.170 1.00 55.81 204 SER A C 1
ATOM 1598 O O . SER A 1 204 ? 6.350 -3.794 2.693 1.00 55.81 204 SER A O 1
ATOM 1600 N N . TYR A 1 205 ? 4.430 -4.964 2.732 1.00 52.56 205 TYR A N 1
ATOM 1601 C CA . TYR A 1 205 ? 4.757 -6.007 1.769 1.00 52.56 205 TYR A CA 1
ATOM 1602 C C . TYR A 1 205 ? 5.350 -5.363 0.546 1.00 52.56 205 TYR A C 1
ATOM 1604 O O . TYR A 1 205 ? 4.593 -4.937 -0.319 1.00 52.56 205 TYR A O 1
ATOM 1612 N N . ASN A 1 206 ? 6.682 -5.333 0.478 1.00 60.41 206 ASN A N 1
ATOM 1613 C CA . ASN A 1 206 ? 7.406 -5.024 -0.735 1.00 60.41 206 ASN A CA 1
ATOM 1614 C C . ASN A 1 206 ? 6.702 -3.953 -1.543 1.00 60.41 206 ASN A C 1
ATOM 1616 O O . ASN A 1 206 ? 6.377 -4.182 -2.708 1.00 60.41 206 ASN A O 1
ATOM 1620 N N . SER A 1 207 ? 6.415 -2.832 -0.876 1.00 76.00 207 SER A N 1
ATOM 1621 C CA . SER A 1 207 ? 5.994 -1.639 -1.573 1.00 76.00 207 SER A CA 1
ATOM 1622 C C . SER A 1 207 ? 6.965 -1.481 -2.745 1.00 76.00 207 SER A C 1
ATOM 1624 O O . SER A 1 207 ? 8.181 -1.556 -2.527 1.00 76.00 207 SER A O 1
ATOM 1626 N N . PRO A 1 208 ? 6.478 -1.323 -3.982 1.00 85.81 208 PRO A N 1
ATOM 1627 C CA . PRO A 1 208 ? 7.305 -0.956 -5.119 1.00 85.81 208 PRO A CA 1
ATOM 1628 C C . PRO A 1 208 ? 8.282 0.190 -4.823 1.00 85.81 208 PRO A C 1
ATOM 1630 O O . PRO A 1 208 ? 9.352 0.238 -5.425 1.00 85.81 208 PRO A O 1
ATOM 1633 N N . THR A 1 209 ? 7.964 1.068 -3.861 1.00 80.56 209 THR A N 1
ATOM 1634 C CA . THR A 1 209 ? 8.847 2.152 -3.399 1.00 80.56 209 THR A CA 1
ATOM 1635 C C . THR A 1 209 ? 10.015 1.677 -2.521 1.00 80.56 209 THR A C 1
ATOM 1637 O O . THR A 1 209 ? 11.030 2.361 -2.412 1.00 80.56 209 THR A O 1
ATOM 1640 N N . ASN A 1 210 ? 9.913 0.487 -1.925 1.00 83.69 210 ASN A N 1
ATOM 1641 C CA . ASN A 1 210 ? 10.925 -0.126 -1.067 1.00 83.69 210 ASN A CA 1
ATOM 1642 C C . ASN A 1 210 ? 11.718 -1.260 -1.757 1.00 83.69 210 ASN A C 1
ATOM 1644 O O . ASN A 1 210 ? 12.548 -1.923 -1.127 1.00 83.69 210 ASN A O 1
ATOM 1648 N N . TRP A 1 211 ? 11.488 -1.519 -3.046 1.00 88.75 211 TRP A N 1
ATOM 1649 C CA . TRP A 1 211 ? 12.314 -2.454 -3.812 1.00 88.75 211 TRP A CA 1
ATOM 1650 C C . TRP A 1 211 ? 13.722 -1.897 -4.023 1.00 88.75 211 TRP A C 1
ATOM 1652 O O . TRP A 1 211 ? 13.922 -0.699 -4.216 1.00 88.75 211 TRP A O 1
ATOM 1662 N N . TYR A 1 212 ? 14.719 -2.779 -3.980 1.00 90.12 212 TYR A N 1
ATOM 1663 C CA . TYR A 1 212 ? 16.108 -2.387 -4.161 1.00 90.12 212 TYR A CA 1
ATOM 1664 C C . TYR A 1 212 ? 16.373 -2.105 -5.642 1.00 90.12 212 TYR A C 1
ATOM 1666 O O . TYR A 1 212 ? 16.324 -3.017 -6.470 1.00 90.12 212 TYR A O 1
ATOM 1674 N N . ALA A 1 213 ? 16.667 -0.848 -5.969 1.00 90.94 213 ALA A N 1
ATOM 1675 C CA . ALA A 1 213 ? 17.044 -0.445 -7.317 1.00 90.94 213 ALA A CA 1
ATOM 1676 C C . ALA A 1 213 ? 18.541 -0.684 -7.577 1.00 90.94 213 ALA A C 1
ATOM 1678 O O . ALA A 1 213 ? 19.379 -0.458 -6.703 1.00 90.94 213 ALA A O 1
ATOM 1679 N N . CYS A 1 214 ? 18.892 -1.132 -8.782 1.00 90.94 214 CYS A N 1
ATOM 1680 C CA . CYS A 1 214 ? 20.273 -1.420 -9.172 1.00 90.94 214 CYS A CA 1
ATOM 1681 C C . CYS A 1 214 ? 20.510 -1.210 -10.675 1.00 90.94 214 CYS A C 1
ATOM 1683 O O . CYS A 1 214 ? 19.594 -1.285 -11.498 1.00 90.94 214 CYS A O 1
ATOM 1685 N N . GLY A 1 215 ? 21.763 -0.929 -11.046 1.00 81.88 215 GLY A N 1
ATOM 1686 C CA . GLY A 1 215 ? 22.174 -0.782 -12.449 1.00 81.88 215 GLY A CA 1
ATOM 1687 C C . GLY A 1 215 ? 21.563 0.417 -13.188 1.00 81.88 215 GLY A C 1
ATOM 1688 O O . GLY A 1 215 ? 21.735 0.551 -14.399 1.00 81.88 215 GLY A O 1
ATOM 1689 N N . GLY A 1 216 ? 20.814 1.283 -12.499 1.00 71.06 216 GLY A N 1
ATOM 1690 C CA . GLY A 1 216 ? 20.322 2.547 -13.039 1.00 71.06 216 GLY A CA 1
ATOM 1691 C C . GLY A 1 216 ? 21.438 3.591 -13.108 1.00 71.06 216 GLY A C 1
ATOM 1692 O O . GLY A 1 216 ? 22.266 3.679 -12.204 1.00 71.06 216 GLY A O 1
ATOM 1693 N N . THR A 1 217 ? 21.449 4.402 -14.168 1.00 60.50 217 THR A N 1
ATOM 1694 C CA . THR A 1 217 ? 22.199 5.666 -14.187 1.00 60.50 217 THR A CA 1
ATOM 1695 C C . THR A 1 217 ? 21.196 6.812 -14.256 1.00 60.50 217 THR A C 1
ATOM 1697 O O . THR A 1 217 ? 20.173 6.671 -14.922 1.00 60.50 217 THR A O 1
ATOM 1700 N N . ASP A 1 218 ? 21.477 7.947 -13.612 1.00 52.59 218 ASP A N 1
ATOM 1701 C CA . ASP A 1 218 ? 20.609 9.143 -13.622 1.00 52.59 218 ASP A CA 1
ATOM 1702 C C . ASP A 1 218 ? 20.582 9.865 -14.991 1.00 52.59 218 ASP A C 1
ATOM 1704 O O . ASP A 1 218 ? 20.261 11.049 -15.096 1.00 52.59 218 ASP A O 1
ATOM 1708 N N . ASN A 1 219 ? 20.971 9.185 -16.073 1.00 48.06 219 ASN A N 1
ATOM 1709 C CA . ASN A 1 219 ? 21.080 9.782 -17.392 1.00 48.06 219 ASN A CA 1
ATOM 1710 C C . ASN A 1 219 ? 19.723 9.784 -18.103 1.00 48.06 219 ASN A C 1
ATOM 1712 O O . ASN A 1 219 ? 19.198 8.742 -18.485 1.00 48.06 219 ASN A O 1
ATOM 1716 N N . ASN A 1 220 ? 19.215 10.979 -18.415 1.00 45.78 220 ASN A N 1
ATOM 1717 C CA . ASN A 1 220 ? 17.993 11.193 -19.207 1.00 45.78 220 ASN A CA 1
ATOM 1718 C C . ASN A 1 220 ? 18.001 10.529 -20.604 1.00 45.78 220 ASN A C 1
ATOM 1720 O O . ASN A 1 220 ? 16.958 10.445 -21.246 1.00 45.78 220 ASN A O 1
ATOM 1724 N N . ALA A 1 221 ? 19.158 10.075 -21.099 1.00 42.25 221 ALA A N 1
ATOM 1725 C CA . ALA A 1 221 ? 19.272 9.325 -22.353 1.00 42.25 221 ALA A CA 1
ATOM 1726 C C . ALA A 1 221 ? 18.685 7.902 -22.268 1.00 42.25 221 ALA A C 1
ATOM 1728 O O . ALA A 1 221 ? 18.422 7.293 -23.301 1.00 42.25 221 ALA A O 1
ATOM 1729 N N . ASP A 1 222 ? 18.442 7.410 -21.051 1.00 44.16 222 ASP A N 1
ATOM 1730 C CA . ASP A 1 222 ? 17.892 6.086 -20.770 1.00 44.16 222 ASP A CA 1
ATOM 1731 C C . ASP A 1 222 ? 16.376 6.094 -20.504 1.00 44.16 222 ASP A C 1
ATOM 1733 O O . ASP A 1 222 ? 15.813 5.090 -20.058 1.00 44.16 222 ASP A O 1
ATOM 1737 N N . LEU A 1 223 ? 15.709 7.223 -20.766 1.00 46.22 223 LEU A N 1
ATOM 1738 C CA . LEU A 1 223 ? 14.253 7.340 -20.742 1.00 46.22 223 LEU A CA 1
ATOM 1739 C C . LEU A 1 223 ? 13.675 6.539 -21.915 1.00 46.22 223 LEU A C 1
ATOM 1741 O O . LEU A 1 223 ? 13.382 7.074 -22.988 1.00 46.22 223 LEU A O 1
ATOM 1745 N N . VAL A 1 224 ? 13.538 5.228 -21.723 1.00 51.91 224 VAL A N 1
ATOM 1746 C CA . VAL A 1 224 ? 12.786 4.376 -22.640 1.00 51.91 224 VAL A CA 1
ATOM 1747 C C . VAL A 1 224 ? 11.359 4.914 -22.655 1.00 51.91 224 VAL A C 1
ATOM 1749 O O . VAL A 1 224 ? 10.748 5.118 -21.605 1.00 51.91 224 VAL A O 1
ATOM 1752 N N . SER A 1 225 ? 10.825 5.189 -23.847 1.00 51.41 225 SER A N 1
ATOM 1753 C CA . SER A 1 225 ? 9.405 5.528 -23.967 1.00 51.41 225 SER A CA 1
ATOM 1754 C C . SER A 1 225 ? 8.586 4.423 -23.284 1.00 51.41 225 SER A C 1
ATOM 1756 O O . SER A 1 225 ? 8.909 3.252 -23.493 1.00 51.41 225 SER A O 1
ATOM 1758 N N . PRO A 1 226 ? 7.566 4.743 -22.469 1.00 55.00 226 PRO A N 1
ATOM 1759 C CA . PRO A 1 226 ? 6.788 3.708 -21.805 1.00 55.00 226 PRO A CA 1
ATOM 1760 C C . PRO A 1 226 ? 6.127 2.838 -22.873 1.00 55.00 226 PRO A C 1
ATOM 1762 O O . PRO A 1 226 ? 5.314 3.319 -23.665 1.00 55.00 226 PRO A O 1
ATOM 1765 N N . THR A 1 227 ? 6.517 1.567 -22.939 1.00 54.19 227 THR A N 1
ATOM 1766 C CA . THR A 1 227 ? 5.941 0.605 -23.878 1.00 54.19 227 THR A CA 1
ATOM 1767 C C . THR A 1 227 ? 5.861 -0.760 -23.212 1.00 54.19 227 THR A C 1
ATOM 1769 O O . THR A 1 227 ? 6.835 -1.218 -22.624 1.00 54.19 227 THR A O 1
ATOM 1772 N N . ASN A 1 228 ? 4.752 -1.470 -23.416 1.00 51.34 228 ASN A N 1
ATOM 1773 C CA . ASN A 1 228 ? 4.664 -2.906 -23.121 1.00 51.34 228 ASN A CA 1
ATOM 1774 C C . ASN A 1 228 ? 5.316 -3.757 -24.234 1.00 51.34 228 ASN A C 1
ATOM 1776 O O . ASN A 1 228 ? 5.082 -4.960 -24.337 1.00 51.34 228 ASN A O 1
ATOM 1780 N N . ALA A 1 229 ? 6.081 -3.134 -25.140 1.00 51.06 229 ALA A N 1
ATOM 1781 C CA . ALA A 1 229 ? 6.606 -3.789 -26.325 1.00 51.06 229 ALA A CA 1
ATOM 1782 C C . ALA A 1 229 ? 7.854 -4.604 -25.972 1.00 51.06 229 ALA A C 1
ATOM 1784 O O . ALA A 1 229 ? 8.929 -4.076 -25.698 1.00 51.06 229 ALA A O 1
ATOM 1785 N N . THR A 1 230 ? 7.730 -5.925 -26.046 1.00 48.22 230 THR A N 1
ATOM 1786 C CA . THR A 1 230 ? 8.834 -6.860 -25.841 1.00 48.22 230 THR A CA 1
ATOM 1787 C C . THR A 1 230 ? 9.719 -6.960 -27.091 1.00 48.22 230 THR A C 1
ATOM 1789 O O . THR A 1 230 ? 9.729 -7.995 -27.756 1.00 48.22 230 THR A O 1
ATOM 1792 N N . ALA A 1 231 ? 10.457 -5.908 -27.449 1.00 50.69 231 ALA A N 1
ATOM 1793 C CA . ALA A 1 231 ? 11.429 -5.990 -28.544 1.00 50.69 231 ALA A CA 1
ATOM 1794 C C . ALA A 1 231 ? 12.667 -6.832 -28.152 1.00 50.69 231 ALA A C 1
ATOM 1796 O O . ALA A 1 231 ? 13.049 -6.916 -26.981 1.00 50.69 231 ALA A O 1
ATOM 1797 N N . THR A 1 232 ? 13.276 -7.488 -29.142 1.00 48.03 232 THR A N 1
ATOM 1798 C CA . THR A 1 232 ? 14.450 -8.374 -29.026 1.00 48.03 232 THR A CA 1
ATOM 1799 C C . THR A 1 232 ? 15.757 -7.631 -29.307 1.00 48.03 232 THR A C 1
ATOM 1801 O O . THR A 1 232 ? 16.019 -7.407 -30.484 1.00 48.03 232 THR A O 1
ATOM 1804 N N . VAL A 1 233 ? 16.606 -7.344 -28.300 1.00 52.50 233 VAL A N 1
ATOM 1805 C CA . VAL A 1 233 ? 18.072 -7.144 -28.463 1.00 52.50 233 VAL A CA 1
ATOM 1806 C C . VAL A 1 233 ? 18.865 -7.482 -27.173 1.00 52.50 233 VAL A C 1
ATOM 1808 O O . VAL A 1 233 ? 18.398 -7.271 -26.061 1.00 52.50 233 VAL A O 1
ATOM 1811 N N . VAL A 1 234 ? 20.057 -8.038 -27.434 1.00 52.38 234 VAL A N 1
ATOM 1812 C CA . VAL A 1 234 ? 21.296 -8.404 -26.705 1.00 52.38 234 VAL A CA 1
ATOM 1813 C C . VAL A 1 234 ? 21.633 -7.705 -25.369 1.00 52.38 234 VAL A C 1
ATOM 1815 O O . VAL A 1 234 ? 21.572 -6.488 -25.266 1.00 52.38 234 VAL A O 1
ATOM 1818 N N . TYR A 1 235 ? 22.105 -8.531 -24.419 1.00 52.75 235 TYR A N 1
ATOM 1819 C CA . TYR A 1 235 ? 22.777 -8.244 -23.134 1.00 52.75 235 TYR A CA 1
ATOM 1820 C C . TYR A 1 235 ? 23.136 -6.772 -22.857 1.00 52.75 235 TYR A C 1
ATOM 1822 O O . TYR A 1 235 ? 24.044 -6.214 -23.476 1.00 52.75 235 TYR A O 1
ATOM 1830 N N . ASN A 1 236 ? 22.480 -6.183 -21.853 1.00 64.94 236 ASN A N 1
ATOM 1831 C CA . ASN A 1 236 ? 22.809 -4.863 -21.320 1.00 64.94 236 ASN A CA 1
ATOM 1832 C C . ASN A 1 236 ? 23.721 -4.990 -20.087 1.00 64.94 236 ASN A C 1
ATOM 1834 O O . ASN A 1 236 ? 23.335 -5.607 -19.097 1.00 64.94 236 ASN A O 1
ATOM 1838 N N . LYS A 1 237 ? 24.909 -4.368 -20.128 1.00 69.50 237 LYS A N 1
ATOM 1839 C CA . LYS A 1 237 ? 25.901 -4.396 -19.038 1.00 69.50 237 LYS A CA 1
ATOM 1840 C C . LYS A 1 237 ? 25.354 -3.867 -17.701 1.00 69.50 237 LYS A C 1
ATOM 1842 O O . LYS A 1 237 ? 25.832 -4.291 -16.657 1.00 69.50 237 LYS A O 1
ATOM 1847 N N . GLY A 1 238 ? 24.339 -2.998 -17.714 1.00 76.00 238 GLY A N 1
ATOM 1848 C CA . GLY A 1 238 ? 23.729 -2.454 -16.492 1.00 76.00 238 GLY A CA 1
ATOM 1849 C C . GLY A 1 238 ? 23.190 -3.523 -15.531 1.00 76.00 238 GLY A C 1
ATOM 1850 O O . GLY A 1 238 ? 23.164 -3.301 -14.324 1.00 76.00 238 GLY A O 1
ATOM 1851 N N . ILE A 1 239 ? 22.845 -4.716 -16.030 1.00 85.88 239 ILE A N 1
ATOM 1852 C CA . ILE A 1 239 ? 22.412 -5.838 -15.185 1.00 85.88 239 ILE A CA 1
ATOM 1853 C C . ILE A 1 239 ? 23.529 -6.381 -14.285 1.00 85.88 239 ILE A C 1
ATOM 1855 O O . ILE A 1 239 ? 23.234 -6.947 -13.237 1.00 85.88 239 ILE A O 1
ATOM 1859 N N . GLU A 1 240 ? 24.804 -6.221 -14.659 1.00 87.06 240 GLU A N 1
ATOM 1860 C CA . GLU A 1 240 ? 25.937 -6.782 -13.910 1.00 87.06 240 GLU A CA 1
ATOM 1861 C C . GLU A 1 240 ? 25.955 -6.270 -12.468 1.00 87.06 240 GLU A C 1
ATOM 1863 O O . GLU A 1 240 ? 26.175 -7.057 -11.546 1.00 87.06 240 GLU A O 1
ATOM 1868 N N . ASP A 1 241 ? 25.613 -4.995 -12.260 1.00 88.25 241 ASP A N 1
ATOM 1869 C CA . ASP A 1 241 ? 25.533 -4.379 -10.934 1.00 88.25 241 ASP A CA 1
ATOM 1870 C C . ASP A 1 241 ? 24.497 -5.084 -10.049 1.00 88.25 241 ASP A C 1
ATOM 1872 O O . ASP A 1 241 ? 24.761 -5.359 -8.875 1.00 88.25 241 ASP A O 1
ATOM 1876 N N . CYS A 1 242 ? 23.344 -5.448 -10.618 1.00 91.56 242 CYS A N 1
ATOM 1877 C CA . CYS A 1 242 ? 22.277 -6.182 -9.936 1.00 91.56 242 CYS A CA 1
ATOM 1878 C C . CYS A 1 242 ? 22.663 -7.628 -9.593 1.00 91.56 242 CYS A C 1
ATOM 1880 O O . CYS A 1 242 ? 22.153 -8.197 -8.627 1.00 91.56 242 CYS A O 1
ATOM 1882 N N . LEU A 1 243 ? 23.555 -8.235 -10.381 1.00 91.88 243 LEU A N 1
ATOM 1883 C CA . LEU A 1 243 ? 23.952 -9.634 -10.219 1.00 91.88 243 LEU A CA 1
ATOM 1884 C C . LEU A 1 243 ? 25.081 -9.831 -9.200 1.00 91.88 243 LEU A C 1
ATOM 1886 O O . LEU A 1 243 ? 25.323 -10.969 -8.793 1.00 91.88 243 LEU A O 1
ATOM 1890 N N . THR A 1 244 ? 25.751 -8.761 -8.763 1.00 93.06 244 THR A N 1
ATOM 1891 C CA . THR A 1 244 ? 26.882 -8.863 -7.833 1.00 93.06 244 THR A CA 1
ATOM 1892 C C . THR A 1 244 ? 26.482 -9.332 -6.429 1.00 93.06 244 THR A C 1
ATOM 1894 O O . THR A 1 244 ? 25.435 -8.965 -5.887 1.00 93.06 244 THR A O 1
ATOM 1897 N N . ASP A 1 245 ? 27.376 -10.087 -5.781 1.00 94.88 245 ASP A N 1
ATOM 1898 C CA . ASP A 1 245 ? 27.219 -10.485 -4.373 1.00 94.88 245 ASP A CA 1
ATOM 1899 C C . ASP A 1 245 ? 27.140 -9.272 -3.436 1.00 94.88 245 ASP A C 1
ATOM 1901 O O . ASP A 1 245 ? 26.446 -9.302 -2.420 1.00 94.88 245 ASP A O 1
ATOM 1905 N N . THR A 1 246 ? 27.819 -8.182 -3.795 1.00 94.38 246 THR A N 1
ATOM 1906 C CA . THR A 1 246 ? 27.784 -6.912 -3.071 1.00 94.38 246 THR A CA 1
ATOM 1907 C C . THR A 1 246 ? 26.380 -6.310 -3.068 1.00 94.38 246 THR A C 1
ATOM 1909 O O . THR A 1 246 ? 25.858 -6.002 -1.998 1.00 94.38 246 THR A O 1
ATOM 1912 N N . THR A 1 247 ? 25.724 -6.209 -4.226 1.00 93.62 247 THR A N 1
ATOM 1913 C CA . THR A 1 247 ? 24.339 -5.720 -4.321 1.00 93.62 247 THR A CA 1
ATOM 1914 C C . THR A 1 247 ? 23.370 -6.621 -3.562 1.00 93.62 247 THR A C 1
ATOM 1916 O O . THR A 1 247 ? 22.544 -6.130 -2.791 1.00 93.62 247 THR A O 1
ATOM 1919 N N . ARG A 1 248 ? 23.516 -7.947 -3.676 1.00 93.12 248 ARG A N 1
ATOM 1920 C CA . ARG A 1 248 ? 22.714 -8.909 -2.898 1.00 93.12 248 ARG A CA 1
ATOM 1921 C C . ARG A 1 248 ? 22.894 -8.724 -1.390 1.00 93.12 248 ARG A C 1
ATOM 1923 O O . ARG A 1 248 ? 21.916 -8.760 -0.642 1.00 93.12 248 ARG A O 1
ATOM 1930 N N . MET A 1 249 ? 24.128 -8.500 -0.936 1.00 93.06 249 MET A N 1
ATOM 1931 C CA . MET A 1 249 ? 24.438 -8.213 0.465 1.00 93.06 249 MET A CA 1
ATOM 1932 C C . MET A 1 249 ? 23.799 -6.899 0.925 1.00 93.06 249 MET A C 1
ATOM 1934 O O . MET A 1 249 ? 23.201 -6.868 2.003 1.00 93.06 249 MET A O 1
ATOM 1938 N N . PHE A 1 250 ? 23.885 -5.833 0.127 1.00 92.00 250 PHE A N 1
ATOM 1939 C CA . PHE A 1 250 ? 23.275 -4.548 0.461 1.00 92.00 250 PHE A CA 1
ATOM 1940 C C . PHE A 1 250 ? 21.753 -4.630 0.523 1.00 92.00 250 PHE A C 1
ATOM 1942 O O . PHE A 1 250 ? 21.180 -4.192 1.519 1.00 92.00 250 PHE A O 1
ATOM 1949 N N . ALA A 1 251 ? 21.100 -5.242 -0.467 1.00 90.00 251 ALA A N 1
ATOM 1950 C CA . ALA A 1 251 ? 19.651 -5.428 -0.464 1.00 90.00 251 ALA A CA 1
ATOM 1951 C C . ALA A 1 251 ? 19.190 -6.212 0.774 1.00 90.00 251 ALA A C 1
ATOM 1953 O O . ALA A 1 251 ? 18.294 -5.781 1.498 1.00 90.00 251 ALA A O 1
ATOM 1954 N N . LYS A 1 252 ? 19.888 -7.310 1.099 1.00 88.38 252 LYS A N 1
ATOM 1955 C CA . LYS A 1 252 ? 19.614 -8.110 2.300 1.00 88.38 252 LYS A CA 1
ATOM 1956 C C . LYS A 1 252 ? 19.804 -7.318 3.597 1.00 88.38 252 LYS A C 1
ATOM 1958 O O . LYS A 1 252 ? 19.000 -7.460 4.512 1.00 88.38 252 LYS A O 1
ATOM 1963 N N . THR A 1 253 ? 20.851 -6.501 3.685 1.00 88.44 253 THR A N 1
ATOM 1964 C CA . THR A 1 253 ? 21.161 -5.691 4.880 1.00 88.44 253 THR A CA 1
ATOM 1965 C C . THR A 1 253 ? 20.153 -4.558 5.081 1.00 88.44 253 THR A C 1
ATOM 1967 O O . THR A 1 253 ? 19.839 -4.203 6.213 1.00 88.44 253 THR A O 1
ATOM 1970 N N . ASN A 1 254 ? 19.605 -4.017 3.992 1.00 86.56 254 ASN A N 1
ATOM 1971 C CA . ASN A 1 254 ? 18.556 -2.997 4.028 1.00 86.56 254 ASN A CA 1
ATOM 1972 C C . ASN A 1 254 ? 17.139 -3.577 4.144 1.00 86.56 254 ASN A C 1
ATOM 1974 O O . ASN A 1 254 ? 16.179 -2.813 4.222 1.00 86.56 254 ASN A O 1
ATOM 1978 N N . VAL A 1 255 ? 17.012 -4.909 4.172 1.00 86.44 255 VAL A N 1
ATOM 1979 C CA . VAL A 1 255 ? 15.730 -5.629 4.196 1.00 86.44 255 VAL A CA 1
ATOM 1980 C C . VAL A 1 255 ? 14.836 -5.205 3.023 1.00 86.44 255 VAL A C 1
ATOM 1982 O O . VAL A 1 255 ? 13.646 -4.940 3.167 1.00 86.44 255 VAL A O 1
ATOM 1985 N N . GLN A 1 256 ? 15.442 -5.115 1.839 1.00 87.50 256 GLN A N 1
ATOM 1986 C CA . GLN A 1 256 ? 14.780 -4.741 0.594 1.00 87.50 256 GLN A CA 1
ATOM 1987 C C . GLN A 1 256 ? 14.801 -5.903 -0.391 1.00 87.50 256 GLN A C 1
ATOM 1989 O O . GLN A 1 256 ? 15.753 -6.688 -0.452 1.00 87.50 256 GLN A O 1
ATOM 1994 N N . THR A 1 257 ? 13.743 -6.004 -1.189 1.00 88.25 257 THR A N 1
ATOM 1995 C CA . THR A 1 257 ? 13.647 -7.033 -2.224 1.00 88.25 257 THR A CA 1
ATOM 1996 C C . THR A 1 257 ? 14.424 -6.627 -3.457 1.00 88.25 257 THR A C 1
ATOM 1998 O O . THR A 1 257 ? 14.186 -5.565 -4.020 1.00 88.25 257 THR A O 1
ATOM 2001 N N . LEU A 1 258 ? 15.326 -7.510 -3.877 1.00 90.94 258 LEU A N 1
ATOM 2002 C CA . LEU A 1 258 ? 16.116 -7.357 -5.094 1.00 90.94 258 LEU A CA 1
ATOM 2003 C C . LEU A 1 258 ? 15.548 -8.188 -6.253 1.00 90.94 258 LEU A C 1
ATOM 2005 O O . LEU A 1 258 ? 15.350 -7.666 -7.342 1.00 90.94 258 LEU A O 1
ATOM 2009 N N . ASP A 1 259 ? 15.297 -9.479 -6.014 1.00 91.44 259 ASP A N 1
ATOM 2010 C CA . ASP A 1 259 ? 14.829 -10.413 -7.039 1.00 91.44 259 ASP A CA 1
ATOM 2011 C C . ASP A 1 259 ? 13.288 -10.424 -7.094 1.00 91.44 259 ASP A C 1
ATOM 2013 O O . ASP A 1 259 ? 12.623 -10.842 -6.139 1.00 91.44 259 ASP A O 1
ATOM 2017 N N . LEU A 1 260 ? 12.721 -10.009 -8.227 1.00 92.75 260 LEU A N 1
ATOM 2018 C CA . LEU A 1 260 ? 11.278 -9.981 -8.484 1.00 92.75 260 LEU A CA 1
ATOM 2019 C C . LEU A 1 260 ? 10.875 -11.026 -9.532 1.00 92.75 260 LEU A C 1
ATOM 2021 O O . LEU A 1 260 ? 11.658 -11.389 -10.415 1.00 92.75 260 LEU A O 1
ATOM 2025 N N . LYS A 1 261 ? 9.628 -11.499 -9.469 1.00 92.56 261 LYS A N 1
ATOM 2026 C CA . LYS A 1 261 ? 9.024 -12.393 -10.468 1.00 92.56 261 LYS A CA 1
ATOM 2027 C C . LYS A 1 261 ? 7.780 -11.762 -11.071 1.00 92.56 261 LYS A C 1
ATOM 2029 O O . LYS A 1 261 ? 6.994 -11.153 -10.363 1.00 92.56 261 LYS A O 1
ATOM 2034 N N . CYS A 1 262 ? 7.570 -11.938 -12.367 1.00 92.94 262 CYS A N 1
ATOM 2035 C CA . CYS A 1 262 ? 6.353 -11.469 -13.020 1.00 92.94 262 CYS A CA 1
ATOM 2036 C C . CYS A 1 262 ? 5.147 -12.342 -12.637 1.00 92.94 262 CYS A C 1
ATOM 2038 O O . CYS A 1 262 ? 5.240 -13.571 -12.678 1.00 92.94 262 CYS A O 1
ATOM 2040 N N . SER A 1 263 ? 4.012 -11.723 -12.316 1.00 91.31 263 SER A N 1
ATOM 2041 C CA . SER A 1 263 ? 2.717 -12.396 -12.152 1.00 91.31 263 SER A CA 1
ATOM 2042 C C . SER A 1 263 ? 1.668 -12.020 -13.188 1.00 91.31 263 SER A C 1
ATOM 2044 O O . SER A 1 263 ? 0.653 -12.710 -13.265 1.00 91.31 263 SER A O 1
ATOM 2046 N N . ASP A 1 264 ? 1.910 -10.985 -13.990 1.00 90.62 264 ASP A N 1
ATOM 2047 C CA . ASP A 1 264 ? 0.991 -10.536 -15.033 1.00 90.62 264 ASP A CA 1
ATOM 2048 C C . ASP A 1 264 ? 1.611 -10.701 -16.430 1.00 90.62 264 ASP A C 1
ATOM 2050 O O . ASP A 1 264 ? 2.456 -9.916 -16.865 1.00 90.62 264 ASP A O 1
ATOM 2054 N N . ALA A 1 265 ? 1.140 -11.716 -17.159 1.00 91.81 265 ALA A N 1
ATOM 2055 C CA . ALA A 1 265 ? 1.595 -12.025 -18.515 1.00 91.81 265 ALA A CA 1
ATOM 2056 C C . ALA A 1 265 ? 1.276 -10.929 -19.551 1.00 91.81 265 ALA A C 1
ATOM 2058 O O . ALA A 1 265 ? 1.800 -10.977 -20.663 1.00 91.81 265 ALA A O 1
ATOM 2059 N N . THR A 1 266 ? 0.417 -9.960 -19.217 1.00 89.69 266 THR A N 1
ATOM 2060 C CA . THR A 1 266 ? 0.112 -8.809 -20.080 1.00 89.69 266 THR A CA 1
ATOM 2061 C C . THR A 1 266 ? 1.168 -7.708 -19.988 1.00 89.69 266 THR A C 1
ATOM 2063 O O . T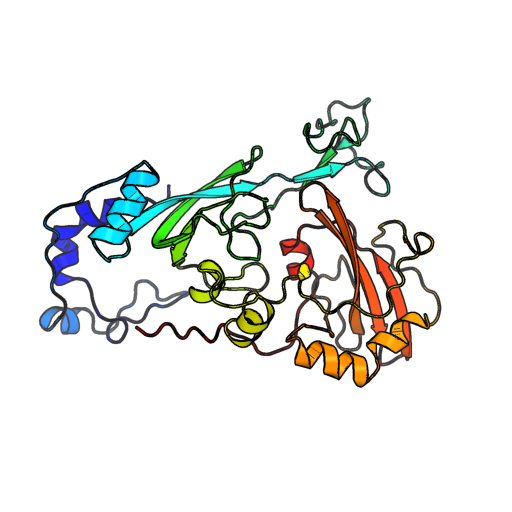HR A 1 266 ? 1.274 -6.889 -20.901 1.00 89.69 266 THR A O 1
ATOM 2066 N N . GLN A 1 267 ? 1.964 -7.703 -18.915 1.00 89.31 267 GLN A N 1
ATOM 2067 C CA . GLN A 1 267 ? 2.979 -6.682 -18.646 1.00 89.31 267 GLN A CA 1
ATOM 2068 C C . GLN A 1 267 ? 4.405 -7.216 -18.817 1.00 89.31 267 GLN A C 1
ATOM 2070 O O . GLN A 1 267 ? 5.302 -6.480 -19.222 1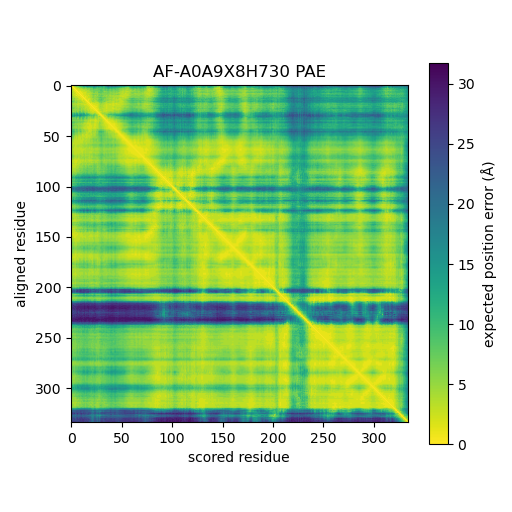.00 89.31 267 GLN A O 1
ATOM 2075 N N . CYS A 1 268 ? 4.632 -8.493 -18.501 1.00 90.44 268 CYS A N 1
ATOM 2076 C CA . CYS A 1 268 ? 5.961 -9.097 -18.476 1.00 90.44 268 CYS A CA 1
ATOM 2077 C C . CYS A 1 268 ? 5.928 -10.613 -18.746 1.00 90.44 268 CYS A C 1
ATOM 2079 O O . CYS A 1 268 ? 4.878 -11.253 -18.790 1.00 90.44 268 CYS A O 1
ATOM 2081 N N . LYS A 1 269 ? 7.100 -11.223 -18.953 1.00 91.81 269 LYS A N 1
ATOM 2082 C CA . LYS A 1 269 ? 7.241 -12.669 -19.169 1.00 91.81 269 LYS A CA 1
ATOM 2083 C C . LYS A 1 269 ? 7.108 -13.421 -17.839 1.00 91.81 269 LYS A C 1
ATOM 2085 O O . LYS A 1 269 ? 7.997 -13.387 -16.992 1.00 91.81 269 LYS A O 1
ATOM 2090 N N . VAL A 1 270 ? 6.021 -14.177 -17.688 1.00 92.81 270 VAL A N 1
ATOM 2091 C CA . VAL A 1 270 ? 5.816 -15.089 -16.549 1.00 92.81 270 VAL A CA 1
ATOM 2092 C C . VAL A 1 270 ? 6.615 -16.375 -16.781 1.00 92.81 270 VAL A C 1
ATOM 2094 O O . VAL A 1 270 ? 6.233 -17.217 -17.593 1.00 92.81 270 VAL A O 1
ATOM 2097 N N . SER A 1 271 ? 7.759 -16.507 -16.107 1.00 91.44 271 SER A N 1
ATOM 2098 C CA . SER A 1 271 ? 8.649 -17.671 -16.200 1.00 91.44 271 SER A CA 1
ATOM 2099 C C . SER A 1 271 ? 9.524 -17.793 -14.953 1.00 91.44 271 SER A C 1
ATOM 2101 O O . SER A 1 271 ? 10.060 -16.792 -14.478 1.00 91.44 271 SER A O 1
ATOM 2103 N N . ASP A 1 272 ? 9.749 -19.016 -14.474 1.00 89.75 272 ASP A N 1
ATOM 2104 C CA . ASP A 1 272 ? 10.649 -19.276 -13.339 1.00 89.75 272 ASP A CA 1
ATOM 2105 C C . ASP A 1 272 ? 12.118 -18.967 -13.676 1.00 89.75 272 ASP A C 1
ATOM 2107 O O . ASP A 1 272 ? 12.878 -18.528 -12.808 1.00 89.75 272 ASP A O 1
ATOM 2111 N N . ASP A 1 273 ? 12.486 -19.102 -14.954 1.00 91.94 273 ASP A N 1
ATOM 2112 C CA . ASP A 1 273 ? 13.830 -18.826 -15.484 1.00 91.94 273 ASP A CA 1
ATOM 2113 C C . ASP A 1 273 ? 14.164 -17.320 -15.546 1.00 91.94 273 ASP A C 1
ATOM 2115 O O . ASP A 1 273 ? 15.321 -16.945 -15.743 1.00 91.94 273 ASP A O 1
ATOM 2119 N N . VAL A 1 274 ? 13.156 -16.449 -15.395 1.00 93.12 274 VAL A N 1
ATOM 2120 C CA . VAL A 1 274 ? 13.293 -14.996 -15.564 1.00 93.12 274 VAL A CA 1
ATOM 2121 C C . VAL A 1 274 ? 13.172 -14.288 -14.226 1.00 93.12 274 VAL A C 1
ATOM 2123 O O . VAL A 1 274 ? 12.213 -14.509 -13.487 1.00 93.12 274 VAL A O 1
ATOM 2126 N N . THR A 1 275 ? 14.131 -13.425 -13.912 1.00 94.31 275 THR A N 1
ATOM 2127 C CA . THR A 1 275 ? 14.118 -12.568 -12.723 1.00 94.31 275 THR A CA 1
ATOM 2128 C C . THR A 1 275 ? 14.123 -11.109 -13.147 1.00 94.31 275 THR A C 1
ATOM 2130 O O . THR A 1 275 ? 14.830 -10.728 -14.081 1.00 94.31 275 THR A O 1
ATOM 2133 N N . TYR A 1 276 ? 13.326 -10.308 -12.447 1.00 94.31 276 TYR A N 1
ATOM 2134 C CA . TYR A 1 276 ? 13.224 -8.876 -12.657 1.00 94.31 276 TYR A CA 1
ATOM 2135 C C . TYR A 1 276 ? 13.954 -8.114 -11.554 1.00 94.31 276 TYR A C 1
ATOM 2137 O O . TYR A 1 276 ? 13.933 -8.535 -10.397 1.00 94.31 276 TYR A O 1
ATOM 2145 N N . TYR A 1 277 ? 14.570 -6.992 -11.917 1.00 93.62 277 TYR A N 1
ATOM 2146 C CA . TYR A 1 277 ? 15.232 -6.076 -10.986 1.00 93.62 277 TYR A CA 1
ATOM 2147 C C . TYR A 1 277 ? 14.733 -4.663 -11.231 1.00 93.62 277 TYR A C 1
ATOM 2149 O O . TYR A 1 277 ? 14.616 -4.253 -12.386 1.00 93.62 277 TYR A O 1
ATOM 2157 N N . VAL A 1 278 ? 14.476 -3.898 -10.172 1.00 92.62 278 VAL A N 1
ATOM 2158 C CA . VAL A 1 278 ? 14.152 -2.478 -10.337 1.00 92.62 278 VAL A CA 1
ATOM 2159 C C . VAL A 1 278 ? 15.391 -1.747 -10.825 1.00 92.62 278 VAL A C 1
ATOM 2161 O O . VAL A 1 278 ? 16.464 -1.855 -10.236 1.00 92.62 278 VAL A O 1
ATOM 2164 N N . ARG A 1 279 ? 15.237 -0.991 -11.908 1.00 90.25 279 ARG A N 1
ATOM 2165 C CA . ARG A 1 279 ? 16.295 -0.146 -12.452 1.00 90.25 279 ARG A CA 1
ATOM 2166 C C . ARG A 1 279 ? 16.203 1.257 -11.869 1.00 90.25 279 ARG A C 1
ATOM 2168 O O . ARG A 1 279 ? 17.162 1.750 -11.285 1.00 90.25 279 ARG A O 1
ATOM 2175 N N . ASN A 1 280 ? 15.041 1.881 -12.023 1.00 87.56 280 ASN A N 1
ATOM 2176 C CA . ASN A 1 280 ? 14.695 3.173 -11.447 1.00 87.56 280 ASN A CA 1
ATOM 2177 C C . ASN A 1 280 ? 13.169 3.359 -11.431 1.00 87.56 280 ASN A C 1
ATOM 2179 O O . ASN A 1 280 ? 12.411 2.617 -12.064 1.00 87.56 280 ASN A O 1
ATOM 2183 N N . THR A 1 281 ? 12.736 4.377 -10.699 1.00 87.50 281 THR A N 1
ATOM 2184 C CA . THR A 1 281 ? 11.347 4.825 -10.636 1.00 87.50 281 THR A CA 1
ATOM 2185 C C . THR A 1 281 ? 11.296 6.330 -10.839 1.00 87.50 281 THR A C 1
ATOM 2187 O O . THR A 1 281 ? 12.175 7.057 -10.379 1.00 87.50 281 THR A O 1
ATOM 2190 N N . THR A 1 282 ? 10.267 6.819 -11.515 1.00 85.88 282 THR A N 1
ATOM 2191 C CA . THR A 1 282 ? 10.019 8.251 -11.694 1.00 85.88 282 THR A CA 1
ATOM 2192 C C . THR A 1 282 ? 8.557 8.541 -11.395 1.00 85.88 282 THR A C 1
ATOM 2194 O O . THR A 1 282 ? 7.676 7.806 -11.842 1.00 85.88 282 THR A O 1
ATOM 2197 N N . ASP A 1 283 ? 8.301 9.603 -10.633 1.00 83.44 283 ASP A N 1
ATOM 2198 C CA . ASP A 1 283 ? 6.942 10.094 -10.412 1.00 83.44 283 ASP A CA 1
ATOM 2199 C C . ASP A 1 283 ? 6.361 10.603 -11.738 1.00 83.44 283 ASP A C 1
ATOM 2201 O O . ASP A 1 283 ? 6.974 11.418 -12.433 1.00 83.44 283 ASP A O 1
ATOM 2205 N N . TRP A 1 284 ? 5.192 10.085 -12.103 1.00 80.50 284 TRP A N 1
ATOM 2206 C CA . TRP A 1 284 ? 4.471 10.460 -13.316 1.00 80.50 284 TRP A CA 1
ATOM 2207 C C . TRP A 1 284 ? 3.329 11.453 -13.038 1.00 80.50 284 TRP A C 1
ATOM 2209 O O . TRP A 1 284 ? 2.794 12.062 -13.969 1.00 80.50 284 TRP A O 1
ATOM 2219 N N . GLY A 1 285 ? 2.975 11.656 -11.766 1.00 80.06 285 GLY A N 1
ATOM 2220 C CA . GLY A 1 285 ? 1.828 12.442 -11.325 1.00 80.06 285 GLY A CA 1
ATOM 2221 C C . GLY A 1 285 ? 0.605 11.586 -10.989 1.00 80.06 285 GLY A C 1
ATOM 2222 O O . GLY A 1 285 ? 0.472 10.448 -11.434 1.00 80.06 285 GLY A O 1
ATOM 2223 N N . ASP A 1 286 ? -0.292 12.149 -10.170 1.00 82.38 286 ASP A N 1
ATOM 2224 C CA . ASP A 1 286 ? -1.526 11.495 -9.694 1.00 82.38 286 ASP A CA 1
ATOM 2225 C C . ASP A 1 286 ? -1.289 10.076 -9.151 1.00 82.38 286 ASP A C 1
ATOM 2227 O O . ASP A 1 286 ? -2.006 9.130 -9.473 1.00 82.38 286 ASP A O 1
ATOM 2231 N N . ARG A 1 287 ? -0.229 9.940 -8.338 1.00 82.94 287 ARG A N 1
ATOM 2232 C CA . ARG A 1 287 ? 0.225 8.697 -7.682 1.00 82.94 287 ARG A CA 1
ATOM 2233 C C . ARG A 1 287 ? 0.726 7.601 -8.620 1.00 82.94 287 ARG A C 1
ATOM 2235 O O . ARG A 1 287 ? 1.085 6.518 -8.158 1.00 82.94 287 ARG A O 1
ATOM 2242 N N . MET A 1 288 ? 0.792 7.866 -9.919 1.00 86.38 288 MET A N 1
ATOM 2243 C CA . MET A 1 288 ? 1.335 6.924 -10.885 1.00 86.38 288 MET A CA 1
ATOM 2244 C C . MET A 1 288 ? 2.860 6.960 -10.850 1.00 86.38 288 MET A C 1
ATOM 2246 O O . MET A 1 288 ? 3.484 8.018 -10.890 1.00 86.38 288 MET A O 1
ATOM 2250 N N . THR A 1 289 ? 3.468 5.782 -10.828 1.00 87.81 289 THR A N 1
ATOM 2251 C CA . THR A 1 289 ? 4.915 5.608 -10.908 1.00 87.81 289 THR A CA 1
ATOM 2252 C C . THR A 1 289 ? 5.271 4.999 -12.254 1.00 87.81 289 THR A C 1
ATOM 2254 O O . THR A 1 289 ? 4.741 3.954 -12.638 1.00 87.81 289 THR A O 1
ATOM 2257 N N . LEU A 1 290 ? 6.193 5.638 -12.971 1.00 88.12 290 LEU A N 1
ATOM 2258 C CA . LEU A 1 290 ? 6.888 5.022 -14.091 1.00 88.12 290 LEU A CA 1
ATOM 2259 C C . LEU A 1 290 ? 8.027 4.173 -13.524 1.00 88.12 290 LEU A C 1
ATOM 2261 O O . LEU A 1 290 ? 8.985 4.713 -12.975 1.00 88.12 290 LEU A O 1
ATOM 2265 N N . MET A 1 291 ? 7.915 2.852 -13.638 1.00 91.06 291 MET A N 1
ATOM 2266 C CA . MET A 1 291 ? 8.943 1.921 -13.179 1.00 91.06 291 MET A CA 1
ATOM 2267 C C . MET A 1 291 ? 9.632 1.268 -14.370 1.00 91.06 291 MET A C 1
ATOM 2269 O O . MET A 1 291 ? 8.976 0.646 -15.211 1.00 91.06 291 MET A O 1
ATOM 2273 N N . CYS A 1 292 ? 10.959 1.367 -14.403 1.00 90.19 292 CYS A N 1
ATOM 2274 C CA . CYS A 1 292 ? 11.778 0.619 -15.342 1.00 90.19 292 CYS A CA 1
ATOM 2275 C C . CYS A 1 292 ? 12.454 -0.546 -14.633 1.00 90.19 292 CYS A C 1
ATOM 2277 O O . CYS A 1 292 ? 12.902 -0.439 -13.488 1.00 90.19 292 CYS A O 1
ATOM 2279 N N . VAL A 1 293 ? 12.516 -1.673 -15.329 1.00 91.50 293 VAL A N 1
ATOM 2280 C CA . VAL A 1 293 ? 13.028 -2.927 -14.794 1.00 91.50 293 VAL A CA 1
ATOM 2281 C C . VAL A 1 293 ? 14.022 -3.551 -15.752 1.00 91.50 293 VAL A C 1
ATOM 2283 O O . VAL A 1 293 ? 13.913 -3.416 -16.971 1.00 91.50 293 VAL A O 1
ATOM 2286 N N . TRP A 1 294 ? 14.965 -4.288 -15.184 1.00 92.31 294 TRP A N 1
ATOM 2287 C CA . TRP A 1 294 ? 15.734 -5.280 -15.911 1.00 92.31 294 TRP A CA 1
ATOM 2288 C C . TRP A 1 294 ? 14.960 -6.592 -15.956 1.00 92.31 294 TRP A C 1
ATOM 2290 O O . TRP A 1 294 ? 14.468 -7.045 -14.930 1.00 92.31 294 TRP A O 1
ATOM 2300 N N . GLU A 1 295 ? 14.904 -7.229 -17.118 1.00 92.12 295 GLU A N 1
ATOM 2301 C CA . GLU A 1 295 ? 14.482 -8.613 -17.302 1.00 92.12 295 GLU A CA 1
ATOM 2302 C C . GLU A 1 295 ? 15.719 -9.458 -17.591 1.00 92.12 295 GLU A C 1
ATOM 2304 O O . GLU A 1 295 ? 16.369 -9.273 -18.621 1.00 92.12 295 GLU A O 1
ATOM 2309 N N . HIS A 1 296 ? 16.041 -10.384 -16.693 1.00 92.12 296 HIS A N 1
ATOM 2310 C CA . HIS A 1 296 ? 17.189 -11.273 -16.817 1.00 92.12 296 HIS A CA 1
ATOM 2311 C C . HIS A 1 296 ? 16.731 -12.728 -16.903 1.00 92.12 296 HIS A C 1
ATOM 2313 O O . HIS A 1 296 ? 16.101 -13.246 -15.982 1.00 92.12 296 HIS A O 1
ATOM 2319 N N . ASP A 1 297 ? 17.061 -13.392 -18.008 1.00 91.69 297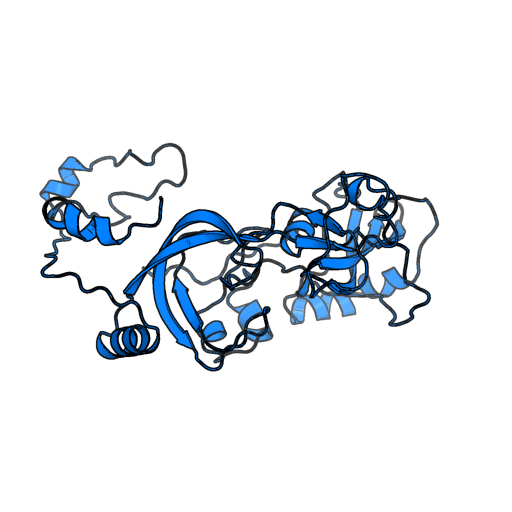 ASP A N 1
ATOM 2320 C CA . ASP A 1 297 ? 16.804 -14.8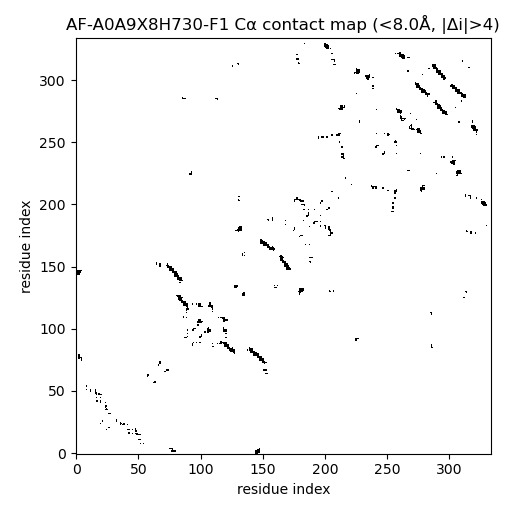13 -18.232 1.00 91.69 297 ASP A CA 1
ATOM 2321 C C . ASP A 1 297 ? 18.082 -15.605 -17.937 1.00 91.69 297 ASP A C 1
ATOM 2323 O O . ASP A 1 297 ? 19.048 -15.584 -18.706 1.00 91.69 297 ASP A O 1
ATOM 2327 N N . ALA A 1 298 ? 18.091 -16.309 -16.805 1.00 86.00 298 ALA A N 1
ATOM 2328 C CA . ALA A 1 298 ? 19.268 -17.036 -16.335 1.00 86.00 298 ALA A CA 1
ATOM 2329 C C . ALA A 1 298 ? 19.613 -18.249 -17.216 1.00 86.00 298 ALA A C 1
ATOM 2331 O O . ALA A 1 298 ? 20.748 -18.724 -17.199 1.00 86.00 298 ALA A O 1
ATOM 2332 N N . LYS A 1 299 ? 18.648 -18.761 -17.989 1.00 87.88 299 LYS A N 1
ATOM 2333 C CA . LYS A 1 299 ? 18.828 -19.947 -18.831 1.00 87.88 299 LYS A CA 1
ATOM 2334 C C . LYS A 1 299 ? 19.548 -19.614 -20.128 1.00 87.88 299 LYS A C 1
ATOM 2336 O O . LYS A 1 299 ? 20.363 -20.402 -20.602 1.00 87.88 299 LYS A O 1
ATOM 2341 N N . THR A 1 300 ? 19.233 -18.464 -20.713 1.00 86.19 300 THR A N 1
ATOM 2342 C CA . THR A 1 300 ? 19.877 -17.977 -21.940 1.00 86.19 300 THR A CA 1
ATOM 2343 C C . THR A 1 300 ? 21.047 -17.037 -21.656 1.00 86.19 300 THR A C 1
ATOM 2345 O O . THR A 1 300 ? 21.843 -16.783 -22.558 1.00 86.19 300 THR A O 1
ATOM 2348 N N . GLY A 1 301 ? 21.150 -16.504 -20.433 1.00 82.31 301 GLY A N 1
ATOM 2349 C CA . GLY A 1 301 ? 22.103 -15.453 -20.072 1.00 82.31 301 GLY A CA 1
ATOM 2350 C C . GLY A 1 301 ? 21.769 -14.097 -20.703 1.00 82.31 301 GLY A C 1
ATOM 2351 O O . GLY A 1 301 ? 22.635 -13.230 -20.797 1.00 82.31 301 GLY A O 1
ATOM 2352 N N . SER A 1 302 ? 20.539 -13.911 -21.197 1.00 84.75 302 SER A N 1
ATOM 2353 C CA . SER A 1 302 ? 20.116 -12.652 -21.813 1.00 84.75 302 SER A CA 1
ATOM 2354 C C . SER A 1 302 ? 19.541 -11.694 -20.777 1.00 84.75 302 SER A C 1
ATOM 2356 O O . SER A 1 302 ? 18.751 -12.105 -19.930 1.00 84.75 302 SER A O 1
ATOM 2358 N N . ALA A 1 303 ? 19.864 -10.410 -20.910 1.00 86.12 303 ALA A N 1
ATOM 2359 C CA . ALA A 1 303 ? 19.276 -9.335 -20.122 1.00 86.12 303 ALA A CA 1
ATOM 2360 C C . ALA A 1 303 ? 18.824 -8.186 -21.025 1.00 86.12 303 ALA A C 1
ATOM 2362 O O . ALA A 1 303 ? 19.524 -7.861 -21.987 1.00 86.12 303 ALA A O 1
ATOM 2363 N N . ARG A 1 304 ? 17.700 -7.557 -20.682 1.00 84.50 304 ARG A N 1
ATOM 2364 C CA . ARG A 1 304 ? 17.202 -6.317 -21.300 1.00 84.50 304 ARG A CA 1
ATOM 2365 C C . ARG A 1 304 ? 16.561 -5.414 -20.253 1.00 84.50 304 ARG A C 1
ATOM 2367 O O . ARG A 1 304 ? 16.166 -5.910 -19.203 1.00 84.50 304 ARG A O 1
ATOM 2374 N N . ASP A 1 305 ? 16.397 -4.134 -20.550 1.00 85.19 305 ASP A N 1
ATOM 2375 C CA . ASP A 1 305 ? 15.534 -3.230 -19.791 1.00 85.19 305 ASP A CA 1
ATOM 2376 C C . ASP A 1 305 ? 14.315 -2.774 -20.586 1.00 85.19 305 ASP A C 1
ATOM 2378 O O . ASP A 1 305 ? 14.311 -2.756 -21.817 1.00 85.19 305 ASP A O 1
ATOM 2382 N N . PHE A 1 306 ? 13.269 -2.410 -19.853 1.00 84.88 306 PHE A N 1
ATOM 2383 C CA . PHE A 1 306 ? 12.101 -1.706 -20.367 1.00 84.88 306 PHE A CA 1
ATOM 2384 C C . PHE A 1 306 ? 11.402 -0.966 -19.224 1.00 84.88 306 PHE A C 1
ATOM 2386 O O . PHE A 1 306 ? 11.653 -1.235 -18.047 1.00 84.88 306 PHE A O 1
ATOM 2393 N N . CYS A 1 307 ? 10.507 -0.047 -19.574 1.00 86.44 307 CYS A N 1
ATOM 2394 C CA . CYS A 1 307 ? 9.657 0.648 -18.616 1.00 86.44 307 CYS A CA 1
ATOM 2395 C C . CYS A 1 307 ? 8.206 0.225 -18.803 1.00 86.44 307 CYS A C 1
ATOM 2397 O O . CYS A 1 307 ? 7.705 0.201 -19.930 1.00 86.44 307 CYS A O 1
ATOM 2399 N N . LEU A 1 308 ? 7.540 -0.084 -17.692 1.00 88.25 308 LEU A N 1
ATOM 2400 C CA . LEU A 1 308 ? 6.101 -0.306 -17.674 1.00 88.25 308 LEU A CA 1
ATOM 2401 C C . LEU A 1 308 ? 5.365 0.978 -18.063 1.00 88.25 308 LEU A C 1
ATOM 2403 O O . LEU A 1 308 ? 5.891 2.084 -17.936 1.00 88.25 308 LEU A O 1
ATOM 2407 N N . ILE A 1 309 ? 4.116 0.845 -18.500 1.00 87.81 309 ILE A N 1
ATOM 2408 C CA . ILE A 1 309 ? 3.195 1.985 -18.487 1.00 87.81 309 ILE A CA 1
ATOM 2409 C C . ILE A 1 309 ? 3.101 2.503 -17.035 1.00 87.81 309 ILE A C 1
ATOM 2411 O O . ILE A 1 309 ? 3.145 1.686 -16.115 1.00 87.81 309 ILE A O 1
ATOM 2415 N N . PRO A 1 310 ? 2.993 3.825 -16.796 1.00 88.06 310 PRO A N 1
ATOM 2416 C CA . PRO A 1 310 ? 2.832 4.356 -15.447 1.00 88.06 310 PRO A CA 1
ATOM 2417 C C . PRO A 1 310 ? 1.683 3.670 -14.701 1.00 88.06 310 PRO A C 1
ATOM 2419 O O . PRO A 1 310 ? 0.596 3.477 -15.247 1.00 88.06 310 PRO A O 1
ATOM 2422 N N . MET A 1 311 ? 1.916 3.278 -13.454 1.00 88.88 311 MET A N 1
ATOM 2423 C CA . MET A 1 311 ? 0.971 2.480 -12.673 1.00 88.88 311 MET A CA 1
ATOM 2424 C C . MET A 1 311 ? 0.918 2.956 -11.230 1.00 88.88 311 MET A C 1
ATOM 2426 O O . MET A 1 311 ? 1.915 3.424 -10.682 1.00 88.88 311 MET A O 1
ATOM 2430 N N . LEU A 1 312 ? -0.244 2.780 -10.600 1.00 88.50 312 LEU A N 1
ATOM 2431 C CA . LEU A 1 312 ? -0.354 2.882 -9.153 1.00 88.50 312 LEU A CA 1
ATOM 2432 C C . LEU A 1 312 ? 0.534 1.825 -8.510 1.00 88.50 312 LEU A C 1
ATOM 2434 O O . LEU A 1 312 ? 0.720 0.727 -9.040 1.00 88.50 312 LEU A O 1
ATOM 2438 N N . GLU A 1 313 ? 1.012 2.134 -7.319 1.00 88.06 313 GLU A N 1
ATOM 2439 C CA . GLU A 1 313 ? 1.845 1.234 -6.540 1.00 88.06 313 GLU A CA 1
ATOM 2440 C C . GLU A 1 313 ? 1.192 -0.149 -6.336 1.00 88.06 313 GLU A C 1
ATOM 2442 O O . GLU A 1 313 ? 1.825 -1.184 -6.516 1.00 88.06 313 GLU A O 1
ATOM 2447 N N . GLN A 1 314 ? -0.115 -0.183 -6.079 1.00 86.62 314 GLN A N 1
ATOM 2448 C CA . GLN A 1 314 ? -0.891 -1.422 -5.941 1.00 86.62 314 GLN A CA 1
ATOM 2449 C C . GLN A 1 314 ? -0.839 -2.282 -7.219 1.00 86.62 314 GLN A C 1
ATOM 2451 O O . GLN A 1 314 ? -0.749 -3.507 -7.146 1.00 86.62 314 GLN A O 1
ATOM 2456 N N . ASN A 1 315 ? -0.840 -1.647 -8.395 1.00 89.31 315 ASN A N 1
ATOM 2457 C CA . ASN A 1 315 ? -0.783 -2.329 -9.690 1.00 89.31 315 ASN A CA 1
ATOM 2458 C C . ASN A 1 315 ? 0.635 -2.827 -10.003 1.00 89.31 315 ASN A C 1
ATOM 2460 O O . ASN A 1 315 ? 0.796 -3.925 -10.537 1.00 89.31 315 ASN A O 1
ATOM 2464 N N . LEU A 1 316 ? 1.668 -2.070 -9.621 1.00 90.50 316 LEU A N 1
ATOM 2465 C CA . LEU A 1 316 ? 3.058 -2.535 -9.681 1.00 90.50 316 LEU A CA 1
ATOM 2466 C C . LEU A 1 316 ? 3.255 -3.757 -8.778 1.00 90.50 316 LEU A C 1
ATOM 2468 O O . LEU A 1 316 ? 3.796 -4.772 -9.219 1.00 90.50 316 LEU A O 1
ATOM 2472 N N . ALA A 1 317 ? 2.741 -3.693 -7.548 1.00 88.62 317 ALA A N 1
ATOM 2473 C CA . ALA A 1 317 ? 2.777 -4.800 -6.606 1.00 88.62 317 ALA A CA 1
ATOM 2474 C C . ALA A 1 317 ? 1.986 -6.014 -7.116 1.00 88.62 317 ALA A C 1
ATOM 2476 O O . ALA A 1 317 ? 2.409 -7.139 -6.889 1.00 88.62 317 ALA A O 1
ATOM 2477 N N . ALA A 1 318 ? 0.883 -5.830 -7.851 1.00 88.56 318 ALA A N 1
ATOM 2478 C CA . ALA A 1 318 ? 0.157 -6.924 -8.507 1.00 88.56 318 ALA A CA 1
ATOM 2479 C C . ALA A 1 318 ? 0.898 -7.506 -9.731 1.00 88.56 318 ALA A C 1
ATOM 2481 O O . ALA A 1 318 ? 0.763 -8.697 -10.031 1.00 88.56 318 ALA A O 1
ATOM 2482 N N . THR A 1 319 ? 1.696 -6.687 -10.422 1.00 91.25 319 THR A N 1
ATOM 2483 C CA . THR A 1 319 ? 2.480 -7.078 -11.606 1.00 91.25 319 THR A CA 1
ATOM 2484 C C . THR A 1 319 ? 3.696 -7.918 -11.232 1.00 91.25 319 THR A C 1
ATOM 2486 O O . THR A 1 319 ? 3.966 -8.930 -11.885 1.00 91.25 319 THR A O 1
ATOM 2489 N N . PHE A 1 320 ? 4.413 -7.532 -10.172 1.00 90.50 320 PHE A N 1
ATOM 2490 C CA . PHE A 1 320 ? 5.598 -8.241 -9.702 1.00 90.50 320 PHE A CA 1
ATOM 2491 C C . PHE A 1 320 ? 5.391 -8.856 -8.320 1.00 90.50 320 PHE A C 1
ATOM 2493 O O . PHE A 1 320 ? 5.070 -8.189 -7.341 1.00 90.50 320 PHE A O 1
ATOM 2500 N N . LYS A 1 321 ? 5.644 -10.158 -8.231 1.00 79.88 321 LYS A N 1
ATOM 2501 C CA . LYS A 1 321 ? 5.685 -10.919 -6.992 1.00 79.88 321 LYS A CA 1
ATOM 2502 C C . LYS A 1 321 ? 7.073 -10.926 -6.392 1.00 79.88 321 LYS A C 1
ATOM 2504 O O . LYS A 1 321 ? 8.079 -11.202 -7.048 1.00 79.88 321 LYS A O 1
ATOM 2509 N N . TYR A 1 322 ? 7.071 -10.757 -5.085 1.00 74.25 322 TYR A N 1
ATOM 2510 C CA . TYR A 1 322 ? 8.150 -11.184 -4.224 1.00 74.25 322 TYR A CA 1
ATOM 2511 C C . TYR A 1 322 ? 7.997 -12.661 -3.845 1.00 74.25 322 TYR A C 1
ATOM 2513 O O . TYR A 1 322 ? 6.902 -13.101 -3.500 1.00 74.25 322 TYR A O 1
ATOM 2521 N N . ASN A 1 323 ? 9.106 -13.403 -3.845 1.00 58.47 323 ASN A N 1
ATOM 2522 C CA . ASN A 1 323 ? 9.142 -14.837 -3.536 1.00 58.47 323 ASN A CA 1
ATOM 2523 C C . ASN A 1 323 ? 9.712 -15.185 -2.147 1.00 58.47 323 ASN A C 1
ATOM 2525 O O . ASN A 1 323 ? 10.036 -16.347 -1.900 1.00 58.47 323 ASN A O 1
ATOM 2529 N N . GLY A 1 324 ? 9.877 -14.224 -1.235 1.00 57.72 324 GLY A N 1
ATOM 2530 C CA . GLY A 1 324 ? 10.432 -14.518 0.090 1.00 57.72 324 GLY A CA 1
ATOM 2531 C C . GLY A 1 324 ? 9.397 -14.609 1.221 1.00 57.72 324 GLY A C 1
ATOM 2532 O O . GLY A 1 324 ? 8.222 -14.276 1.049 1.00 57.72 324 GLY A O 1
ATOM 2533 N N . PRO A 1 325 ? 9.815 -15.106 2.396 1.00 47.25 325 PRO A N 1
ATOM 2534 C CA . PRO A 1 325 ? 8.910 -15.411 3.490 1.00 47.25 325 PRO A CA 1
ATOM 2535 C C . PRO A 1 325 ? 8.777 -14.214 4.429 1.00 47.25 325 PRO A C 1
ATOM 2537 O O . PRO A 1 325 ? 9.639 -14.038 5.280 1.00 47.25 325 PRO A O 1
ATOM 2540 N N . PHE A 1 326 ? 7.692 -13.440 4.361 1.00 55.91 326 PHE A N 1
ATOM 2541 C CA . PHE A 1 326 ? 7.403 -12.480 5.429 1.00 55.91 326 PHE A CA 1
ATOM 2542 C C . PHE A 1 326 ? 5.911 -12.396 5.765 1.00 55.91 326 PHE A C 1
ATOM 2544 O O . PHE A 1 326 ? 5.042 -12.309 4.901 1.00 55.91 326 PHE A O 1
ATOM 2551 N N . LYS A 1 327 ? 5.652 -12.493 7.068 1.00 53.12 327 LYS A N 1
ATOM 2552 C CA . LYS A 1 327 ? 4.450 -12.050 7.770 1.00 53.12 327 LYS A CA 1
ATOM 2553 C C . LYS A 1 327 ? 4.935 -10.979 8.739 1.00 53.12 327 LYS A C 1
ATOM 2555 O O . LYS A 1 327 ? 6.036 -11.130 9.281 1.00 53.12 327 LYS A O 1
ATOM 2560 N N . CYS A 1 328 ? 4.140 -9.943 8.985 1.00 55.75 328 CYS A N 1
ATOM 2561 C CA . CYS A 1 328 ? 4.426 -9.006 10.066 1.00 55.75 328 CYS A CA 1
ATOM 2562 C C . CYS A 1 328 ? 4.635 -9.824 11.346 1.00 55.75 328 CYS A C 1
ATOM 2564 O O . CYS A 1 328 ? 3.778 -10.638 11.694 1.00 55.75 328 CYS A O 1
ATOM 2566 N N . LYS A 1 329 ? 5.764 -9.646 12.043 1.00 49.81 329 LYS A N 1
ATOM 2567 C CA . LYS A 1 329 ? 5.997 -10.315 13.337 1.00 49.81 329 LYS A CA 1
ATOM 2568 C C . LYS A 1 329 ? 5.217 -9.661 14.473 1.00 49.81 329 LYS A C 1
ATOM 2570 O O . LYS A 1 329 ? 5.485 -9.926 15.642 1.00 49.81 329 LYS A O 1
ATOM 2575 N N . ILE A 1 330 ? 4.235 -8.828 14.146 1.00 48.50 330 ILE A N 1
ATOM 2576 C CA . ILE A 1 330 ? 3.188 -8.468 15.082 1.00 48.50 330 ILE A CA 1
ATOM 2577 C C . ILE A 1 330 ? 2.255 -9.676 15.115 1.00 48.50 330 ILE A C 1
ATOM 2579 O O . ILE A 1 330 ? 1.187 -9.699 14.504 1.00 48.50 330 ILE A O 1
ATOM 2583 N N . GLU A 1 331 ? 2.711 -10.729 15.802 1.00 36.06 331 GLU A N 1
ATOM 2584 C CA . GLU A 1 331 ? 1.780 -11.652 16.422 1.00 36.06 331 GLU A CA 1
ATOM 2585 C C . GLU A 1 331 ? 0.777 -10.770 17.148 1.00 36.06 331 GLU A C 1
ATOM 2587 O O . GLU A 1 331 ? 1.129 -9.915 17.963 1.00 36.06 331 GLU A O 1
ATOM 2592 N N . SER A 1 332 ? -0.481 -10.907 16.755 1.00 34.56 332 SER A N 1
ATOM 2593 C CA . SER A 1 332 ? -1.595 -10.456 17.550 1.00 34.56 332 SER A CA 1
ATOM 2594 C C . SER A 1 332 ? -1.481 -11.170 18.893 1.00 34.56 332 SER A C 1
ATOM 2596 O O . SER A 1 332 ? -2.020 -12.264 19.057 1.00 34.56 332 SER A O 1
ATOM 2598 N N . SER A 1 333 ? -0.720 -10.589 19.816 1.00 24.88 333 SER A N 1
ATOM 2599 C CA . SER A 1 333 ? -0.735 -10.945 21.22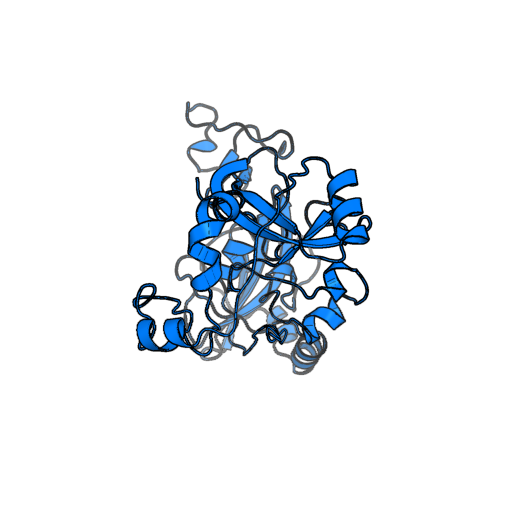2 1.00 24.88 333 SER A CA 1
ATOM 2600 C C . SER A 1 333 ? -2.113 -10.541 21.727 1.00 24.88 333 SER A C 1
ATOM 2602 O O . SER A 1 333 ? -2.336 -9.397 22.128 1.00 24.88 333 SER A O 1
ATOM 2604 N N . TYR A 1 334 ? -3.060 -11.458 21.565 1.00 28.34 334 TYR A N 1
ATOM 2605 C CA . TYR A 1 334 ? -4.287 -11.504 22.337 1.00 28.34 334 TYR A CA 1
ATOM 2606 C C . TYR A 1 334 ? -4.060 -12.426 23.524 1.00 28.34 334 TYR A C 1
ATOM 2608 O O . TYR A 1 334 ? -3.521 -13.535 23.299 1.00 28.34 334 TYR A O 1
#

Foldseek 3Di:
DAQPPVVCVVCQVVVQLQDADCVQAPCDPDDQNVPGPCSVVCSVVPPRGDHDPDDDDDDDPVVVQVCCVVVVDKDKDKDFWKAAKFWAACDFPNVPPPCNPPVDPNPDADDPQPVVHGGTDIDGDHGPPFLANDGDDDPRIDGDGMHMWIFNHKDQQDQDPVRDGIDTDIDHPDFQDLGHFYWDPCVRNVVDDPQVRCVQFVSSPQQVVQAQAFLADPDPVPPARADLDPDDDFADPSCVRLVDPVSVVVCVSSSHHAWKAFPDPSRDDHDPQKTKGWHDWDDSDRQWIWTKIWIARNVVRGIDIHIHDTDHSSVVSNGIDDDDDDDRNPPVPD

Solvent-accessible surface area (backbone atoms only — not comparable to full-atom values): 19495 Å² total; per-residue (Å²): 114,65,16,72,61,68,52,58,68,79,41,36,83,65,46,28,63,65,55,71,57,55,92,67,43,60,87,46,94,74,98,42,75,88,60,46,82,62,49,72,69,45,51,79,66,52,86,51,70,61,81,84,87,79,88,85,86,77,90,50,68,72,59,46,53,52,48,39,65,73,67,71,47,69,42,81,42,56,41,76,33,39,32,36,61,35,56,43,58,43,49,82,75,41,47,80,40,69,25,38,35,83,93,42,98,52,43,36,72,37,55,86,93,47,69,88,32,69,26,15,43,82,40,83,80,39,61,56,43,41,51,72,48,48,79,76,90,62,99,50,57,40,89,69,40,30,36,60,39,32,40,71,51,66,30,73,81,40,64,50,97,89,68,50,69,36,50,73,36,71,52,71,85,74,77,66,43,69,62,29,16,43,72,50,71,50,49,62,66,64,76,47,52,75,65,56,39,36,74,51,29,46,22,40,39,66,40,63,89,53,44,34,62,38,48,57,70,99,51,79,90,71,66,60,72,53,43,77,70,85,76,92,69,78,62,48,74,44,52,54,53,56,70,33,69,65,46,52,48,50,24,59,75,62,63,25,54,47,71,30,32,45,66,32,71,87,72,40,75,64,48,92,59,34,40,32,33,40,26,50,73,44,86,70,53,76,74,21,35,32,42,27,32,34,46,34,32,72,82,80,67,42,27,39,74,52,20,44,62,66,32,42,56,52,53,48,22,59,34,39,41,74,87,73,94,69,67,45,66,69,68,81,85,121

Sequence (334 aa):
EGGEDYDLYYLRDGLKNSVLPTAVCPYFKQGNEDVCPGLDAALEHNPVQFEVKSISTFYDDPTIKVQLFTQKKALSIGTPVVSVSHYYPCVGPFLSDPHCQKDKDTCTLCPSDLSQTTCCVPSHGGHNPNMEGEFFAHSRMSYSGGHAMHLVGYNDAFRNHEGEVGGFILKNSWADSQTRGSHSLKWWLQEISDWEERTICPNSYNSPTNWYACGGTDNNADLVSPTNATATVVYNKGIEDCLTDTTRMFAKTNVQTLDLKCSDATQCKVSDDVTYYVRNTTDWGDRMTLMCVWEHDAKTGSARDFCLIPMLEQNLAATFKYNGPFKCKIESSY

Organism: Aphanomyces astaci (NCBI:txid112090)

Mean predicted aligned error: 8.74 Å

Secondary structure (DSSP, 8-state):
----TTHHHHTHHHHTTT---TTTS---SSS-TT--TTHHHHHHT--------------SHHHHHHHHHHHTSPEEEEEEEEEEEEEEES-GGGGGSGGG-TTSTT-EEPPTT-TT-SEEEEEEEEESS-TTS-----TTEEEEEEEEEEEEEEEEEEE-TT--EEEEEEE-SSPPBTTB----HHHHTT-S-HHHHHHH-TTTTT-GGGS-B-S----GGG--------------TTHHHHHSHHHHHHHHHTT----EEE--TTTS---TTEEEEEEEEEEEETTEEEEEEEEEETTTTEEEEEEPPPEEHHHHHHHEEE-S----S-----

Radius of gyration: 24.1 Å; Cα contacts (8 Å, |Δi|>4): 590; chains: 1; bounding box: 57×48×63 Å